Protein AF-A0A969LMH3-F1 (afdb_monomer_lite)

Structure (mmCIF, N/CA/C/O backbone):
data_AF-A0A969LMH3-F1
#
_entry.id   AF-A0A969LMH3-F1
#
loop_
_atom_site.group_PDB
_atom_site.id
_atom_site.type_symbol
_atom_site.label_atom_id
_atom_site.label_alt_id
_atom_site.label_comp_id
_atom_site.label_asym_id
_atom_site.label_entity_id
_atom_site.label_seq_id
_atom_site.pdbx_PDB_ins_code
_atom_site.Cartn_x
_atom_site.Cartn_y
_atom_site.Cartn_z
_atom_site.occupancy
_atom_site.B_iso_or_equiv
_atom_site.auth_seq_id
_atom_site.auth_comp_id
_atom_site.auth_asym_id
_atom_site.auth_atom_id
_atom_site.pdbx_PDB_model_num
ATOM 1 N N . MET A 1 1 ? 16.360 11.735 -16.315 1.00 50.91 1 MET A N 1
ATOM 2 C CA . MET A 1 1 ? 16.802 11.051 -15.078 1.00 50.91 1 MET A CA 1
ATOM 3 C C . MET A 1 1 ? 15.597 10.527 -14.306 1.00 50.91 1 MET A C 1
ATOM 5 O O . MET A 1 1 ? 14.513 11.080 -14.478 1.00 50.91 1 MET A O 1
ATOM 9 N N . ALA A 1 2 ? 15.794 9.490 -13.488 1.00 64.88 2 ALA A N 1
ATOM 10 C CA . ALA A 1 2 ? 14.805 8.630 -12.824 1.00 64.88 2 ALA A CA 1
ATOM 11 C C . ALA A 1 2 ? 13.882 9.287 -11.762 1.00 64.88 2 ALA A C 1
ATOM 13 O O . ALA A 1 2 ? 13.559 8.657 -10.762 1.00 64.88 2 ALA A O 1
ATOM 14 N N . ARG A 1 3 ? 13.367 10.504 -12.006 1.00 79.12 3 ARG A N 1
ATOM 15 C CA . ARG A 1 3 ? 12.445 11.224 -11.097 1.00 79.12 3 ARG A CA 1
ATOM 16 C C . ARG A 1 3 ? 11.235 10.395 -10.656 1.00 79.12 3 ARG A C 1
ATOM 18 O O . ARG A 1 3 ? 10.703 10.618 -9.578 1.00 79.12 3 ARG A O 1
ATOM 25 N N . ILE A 1 4 ? 10.779 9.462 -11.494 1.00 85.19 4 ILE A N 1
ATOM 26 C CA . ILE A 1 4 ? 9.660 8.580 -11.154 1.00 85.19 4 ILE A CA 1
ATOM 27 C C . ILE A 1 4 ? 10.031 7.552 -10.078 1.00 85.19 4 ILE A C 1
ATOM 29 O O . ILE A 1 4 ? 9.205 7.289 -9.218 1.00 85.19 4 ILE A O 1
ATOM 33 N N . ILE A 1 5 ? 11.257 7.016 -10.077 1.00 90.44 5 ILE A N 1
ATOM 34 C CA . ILE A 1 5 ? 11.711 6.087 -9.031 1.00 90.44 5 ILE A CA 1
ATOM 35 C C . ILE A 1 5 ? 11.857 6.836 -7.708 1.00 90.44 5 ILE A C 1
ATOM 37 O O . ILE A 1 5 ? 11.376 6.356 -6.687 1.00 90.44 5 ILE A O 1
ATOM 41 N N . ASP A 1 6 ? 12.429 8.044 -7.735 1.00 90.56 6 ASP A N 1
ATOM 42 C CA . ASP A 1 6 ? 12.539 8.887 -6.538 1.00 90.56 6 ASP A CA 1
ATOM 43 C C . ASP A 1 6 ? 11.157 9.194 -5.936 1.00 90.56 6 ASP A C 1
ATOM 45 O O . ASP A 1 6 ? 10.989 9.183 -4.714 1.00 90.56 6 ASP A O 1
ATOM 49 N N . GLN A 1 7 ? 10.159 9.437 -6.797 1.00 90.56 7 GLN A N 1
ATOM 50 C CA . GLN A 1 7 ? 8.773 9.638 -6.383 1.00 90.56 7 GLN A CA 1
ATOM 51 C C . GLN A 1 7 ? 8.168 8.364 -5.784 1.00 90.56 7 GLN A C 1
ATOM 53 O O . GLN A 1 7 ? 7.624 8.440 -4.691 1.00 90.56 7 GLN A O 1
ATOM 58 N N . LEU A 1 8 ? 8.302 7.203 -6.433 1.00 94.06 8 LEU A N 1
ATOM 59 C CA . LEU A 1 8 ? 7.800 5.928 -5.899 1.00 94.06 8 LEU A CA 1
ATOM 60 C C . LEU A 1 8 ? 8.422 5.605 -4.532 1.00 94.06 8 LEU A C 1
ATOM 62 O O . LEU A 1 8 ? 7.724 5.245 -3.591 1.00 94.06 8 LEU A O 1
ATOM 66 N N . GLN A 1 9 ? 9.724 5.841 -4.371 1.00 95.56 9 GLN A N 1
ATOM 67 C CA . GLN A 1 9 ? 10.395 5.691 -3.080 1.00 95.56 9 GLN A CA 1
ATOM 68 C C . GLN A 1 9 ? 9.906 6.703 -2.035 1.00 95.56 9 GLN A C 1
ATOM 70 O O . GLN A 1 9 ? 9.885 6.395 -0.843 1.00 95.56 9 GLN A O 1
ATOM 75 N N . MET A 1 10 ? 9.540 7.922 -2.443 1.00 95.31 10 MET A N 1
ATOM 76 C CA . MET A 1 10 ? 8.904 8.885 -1.542 1.00 95.31 10 MET A CA 1
ATOM 77 C C . MET A 1 10 ? 7.519 8.404 -1.112 1.00 95.31 10 MET A C 1
ATOM 79 O O . MET A 1 10 ? 7.213 8.448 0.078 1.00 95.31 10 MET A O 1
ATOM 83 N N . ASP A 1 11 ? 6.727 7.890 -2.050 1.00 95.88 11 ASP A N 1
ATOM 84 C CA . ASP A 1 11 ? 5.418 7.305 -1.774 1.00 95.88 11 ASP A CA 1
ATOM 85 C C . ASP A 1 11 ? 5.559 6.165 -0.747 1.00 95.88 11 ASP A C 1
ATOM 87 O O . ASP A 1 11 ? 4.847 6.152 0.256 1.00 95.88 11 ASP A O 1
ATOM 91 N N . HIS A 1 12 ? 6.555 5.282 -0.904 1.00 98.12 12 HIS A N 1
ATOM 92 C CA . HIS A 1 12 ? 6.850 4.209 0.056 1.00 98.12 12 HIS A CA 1
ATOM 93 C C . HIS A 1 12 ? 7.232 4.721 1.441 1.00 98.12 12 HIS A C 1
ATOM 95 O O . HIS A 1 12 ? 6.825 4.144 2.450 1.00 98.12 12 HIS A O 1
ATOM 101 N N . ARG A 1 13 ? 8.031 5.791 1.527 1.00 98.06 13 ARG A N 1
ATOM 102 C CA . ARG A 1 13 ? 8.375 6.401 2.820 1.00 98.06 13 ARG A CA 1
ATOM 103 C C . ARG A 1 13 ? 7.127 6.926 3.522 1.00 98.06 13 ARG A C 1
ATOM 105 O O . ARG A 1 13 ? 6.949 6.648 4.703 1.00 98.06 13 ARG A O 1
ATOM 112 N N . ASN A 1 14 ? 6.253 7.615 2.794 1.00 96.31 14 ASN A N 1
ATOM 113 C CA . ASN A 1 14 ? 5.001 8.133 3.341 1.00 96.31 14 ASN A CA 1
ATOM 114 C C . ASN A 1 14 ? 4.076 6.997 3.789 1.00 96.31 14 ASN A C 1
ATOM 116 O O . ASN A 1 14 ? 3.578 7.020 4.910 1.00 96.31 14 ASN A O 1
ATOM 120 N N . MET A 1 15 ? 3.910 5.961 2.961 1.00 97.50 15 MET A N 1
ATOM 121 C CA . MET A 1 15 ? 3.115 4.786 3.321 1.00 97.50 15 MET A CA 1
ATOM 122 C C . MET A 1 15 ? 3.672 4.091 4.566 1.00 97.50 15 MET A C 1
ATOM 124 O O . MET A 1 15 ? 2.910 3.772 5.470 1.00 97.50 15 MET A O 1
ATOM 128 N N . ARG A 1 16 ? 4.995 3.928 4.687 1.00 98.38 16 ARG A N 1
ATOM 129 C CA . ARG A 1 16 ? 5.617 3.356 5.894 1.00 98.38 16 ARG A CA 1
ATOM 130 C C . ARG A 1 16 ? 5.313 4.148 7.165 1.00 98.38 16 ARG A C 1
ATOM 132 O O . ARG A 1 16 ? 5.082 3.519 8.194 1.00 98.38 16 ARG A O 1
ATOM 139 N N . LEU A 1 17 ? 5.292 5.481 7.095 1.00 98.25 17 LEU A N 1
ATOM 140 C CA . LEU A 1 17 ? 4.916 6.330 8.231 1.00 98.25 17 LEU A CA 1
ATOM 141 C C . LEU A 1 17 ? 3.460 6.088 8.641 1.00 98.25 17 LEU A C 1
ATOM 143 O O . LEU A 1 17 ? 3.194 5.832 9.810 1.00 98.25 17 LEU A O 1
ATOM 147 N N . LEU A 1 18 ? 2.534 6.094 7.680 1.00 98.25 18 LEU A N 1
ATOM 148 C CA . LEU A 1 18 ? 1.112 5.864 7.952 1.00 98.25 18 LEU A CA 1
ATOM 149 C C . LEU A 1 18 ? 0.844 4.461 8.508 1.00 98.25 18 LEU A C 1
ATOM 151 O O . LEU A 1 18 ? 0.055 4.312 9.435 1.00 98.25 18 LEU A O 1
ATOM 155 N N . LEU A 1 19 ? 1.529 3.437 7.988 1.00 98.44 19 LEU A N 1
ATOM 156 C CA . LEU A 1 19 ? 1.435 2.076 8.520 1.00 98.44 19 LEU A CA 1
ATOM 157 C C . LEU A 1 19 ? 1.976 1.979 9.953 1.00 98.44 19 LEU A C 1
ATOM 159 O O . LEU A 1 19 ? 1.423 1.224 10.741 1.00 98.44 19 LEU A O 1
ATOM 163 N N . GLY A 1 20 ? 3.026 2.735 10.294 1.00 98.44 20 GLY A N 1
ATOM 164 C CA . GLY A 1 20 ? 3.532 2.813 11.668 1.00 98.44 20 GLY A CA 1
ATOM 165 C C . GLY A 1 20 ? 2.510 3.433 12.621 1.00 98.44 20 GLY A C 1
ATOM 166 O O . GLY A 1 20 ? 2.215 2.853 13.658 1.00 98.44 20 GLY A O 1
ATOM 167 N N . ILE A 1 21 ? 1.889 4.546 12.222 1.00 98.31 21 ILE A N 1
ATOM 168 C CA . ILE A 1 21 ? 0.823 5.184 13.009 1.00 98.31 21 ILE A CA 1
ATOM 169 C C . ILE A 1 21 ? -0.370 4.229 13.174 1.00 98.31 21 ILE A C 1
ATOM 171 O O . ILE A 1 21 ? -0.924 4.114 14.263 1.00 98.31 21 ILE A O 1
ATOM 175 N N . LEU A 1 22 ? -0.754 3.506 12.118 1.00 97.88 22 LEU A N 1
ATOM 176 C CA . LEU A 1 22 ? -1.836 2.523 12.180 1.00 97.88 22 LEU A CA 1
ATOM 177 C C . LEU A 1 22 ? -1.537 1.385 13.171 1.00 97.88 22 LEU A C 1
ATOM 179 O O . LEU A 1 22 ? -2.435 0.968 13.899 1.00 97.88 22 LEU A O 1
ATOM 183 N N . GLU A 1 23 ? -0.297 0.892 13.218 1.00 97.94 23 GLU A N 1
ATOM 184 C CA . GLU A 1 23 ? 0.129 -0.101 14.214 1.00 97.94 23 GLU A CA 1
ATOM 185 C C . GLU A 1 23 ? 0.096 0.459 15.638 1.00 97.94 23 GLU A C 1
ATOM 187 O O . GLU A 1 23 ? -0.412 -0.212 16.529 1.00 97.94 23 GLU A O 1
ATOM 192 N N . GLU A 1 24 ? 0.557 1.694 15.854 1.00 98.12 24 GLU A N 1
ATOM 193 C CA . GLU A 1 24 ? 0.489 2.349 17.168 1.00 98.12 24 GLU A CA 1
ATOM 194 C C . GLU A 1 24 ? -0.961 2.465 17.663 1.00 98.12 24 GLU A C 1
ATOM 196 O O . GLU A 1 24 ? -1.257 2.151 18.818 1.00 98.12 24 GLU A O 1
ATOM 201 N N . GLN A 1 25 ? -1.890 2.855 16.781 1.00 97.31 25 GLN A N 1
ATOM 202 C CA . GLN A 1 25 ? -3.315 2.889 17.116 1.00 97.31 25 GLN A CA 1
ATOM 203 C C . GLN A 1 25 ? -3.875 1.489 17.388 1.00 97.31 25 GLN A C 1
ATOM 205 O O . GLN A 1 25 ? -4.700 1.312 18.287 1.00 97.31 25 GLN A O 1
ATOM 210 N N . LEU A 1 26 ? -3.417 0.479 16.648 1.00 96.00 26 LEU A N 1
ATOM 211 C CA . LEU A 1 26 ? -3.824 -0.897 16.890 1.00 96.00 26 LEU A CA 1
ATOM 212 C C . LEU A 1 26 ? -3.348 -1.404 18.254 1.00 96.00 26 LEU A C 1
ATOM 214 O O . LEU A 1 26 ? -4.104 -2.072 18.952 1.00 96.00 26 LEU A O 1
ATOM 218 N N . ASP A 1 27 ? -2.124 -1.075 18.653 1.00 96.44 27 ASP A N 1
ATOM 219 C CA . ASP A 1 27 ? -1.574 -1.502 19.937 1.00 96.44 27 ASP A CA 1
ATOM 220 C C . ASP A 1 27 ? -2.305 -0.831 21.114 1.00 96.44 27 ASP A C 1
ATOM 222 O O . ASP A 1 27 ? -2.580 -1.493 22.119 1.00 96.44 27 ASP A O 1
ATOM 226 N N . LEU A 1 28 ? -2.718 0.439 20.972 1.00 96.06 28 LEU A N 1
ATOM 227 C CA . LEU A 1 28 ? -3.631 1.089 21.923 1.00 96.06 28 LEU A CA 1
ATOM 228 C C . LEU A 1 28 ? -4.949 0.321 22.029 1.00 96.06 28 LEU A C 1
ATOM 230 O O . LEU A 1 28 ? -5.367 -0.033 23.136 1.00 96.06 28 LEU A O 1
ATOM 234 N N . TYR A 1 29 ? -5.562 0.021 20.881 1.00 91.88 29 TYR A N 1
ATOM 235 C CA . TYR A 1 29 ? -6.808 -0.731 20.818 1.00 91.88 29 TYR A CA 1
ATOM 236 C C . TYR A 1 29 ? -6.671 -2.084 21.524 1.00 91.88 29 TYR A C 1
ATOM 238 O O . TYR A 1 29 ? -7.487 -2.389 22.397 1.00 91.88 29 TYR A O 1
ATOM 246 N N . SER A 1 30 ? -5.628 -2.864 21.221 1.00 91.62 30 SER A N 1
ATOM 247 C CA . SER A 1 30 ? -5.354 -4.173 21.831 1.00 91.62 30 SER A CA 1
ATOM 248 C C . SER A 1 30 ? -5.111 -4.101 23.340 1.00 91.62 30 SER A C 1
ATOM 250 O O . SER A 1 30 ? -5.517 -5.006 24.067 1.00 91.62 30 SER A O 1
ATOM 252 N N . ALA A 1 31 ? -4.511 -3.016 23.835 1.00 94.19 31 ALA A N 1
ATOM 253 C CA . ALA A 1 31 ? -4.312 -2.783 25.266 1.00 94.19 31 ALA A CA 1
ATOM 254 C C . ALA A 1 31 ? -5.598 -2.369 26.016 1.00 94.19 31 ALA A C 1
ATOM 256 O O . ALA A 1 31 ? -5.563 -2.173 27.231 1.00 94.19 31 ALA A O 1
ATOM 257 N N . GLY A 1 32 ? -6.729 -2.219 25.317 1.00 90.94 32 GLY A N 1
ATOM 258 C CA . GLY A 1 32 ? -7.985 -1.729 25.889 1.00 90.94 32 GLY A CA 1
ATOM 259 C C . GLY A 1 32 ? -8.037 -0.207 26.052 1.00 90.94 32 GLY A C 1
ATOM 260 O O . GLY A 1 32 ? -9.001 0.309 26.616 1.00 90.94 32 GLY A O 1
ATOM 261 N N . SER A 1 33 ? -7.031 0.508 25.546 1.00 93.56 33 SER A N 1
ATOM 262 C CA . SER A 1 33 ? -7.037 1.967 25.458 1.00 93.56 33 SER A CA 1
ATOM 263 C C . SER A 1 33 ? -7.843 2.414 24.232 1.00 93.56 33 SER A C 1
ATOM 265 O O . SER A 1 33 ? -7.846 1.716 23.215 1.00 93.56 33 SER A O 1
ATOM 267 N N . PRO A 1 34 ? -8.533 3.565 24.287 1.00 89.62 34 PRO A N 1
ATOM 268 C CA . PRO A 1 34 ? -9.270 4.071 23.135 1.00 89.62 34 PRO A CA 1
ATOM 269 C C . PRO A 1 34 ? -8.289 4.511 22.031 1.00 89.62 34 PRO A C 1
ATOM 271 O O . PRO A 1 34 ? -7.472 5.398 22.290 1.00 89.62 34 PRO A O 1
ATOM 274 N N . PRO A 1 35 ? -8.334 3.919 20.822 1.00 93.69 35 PRO A N 1
ATOM 275 C CA . PRO A 1 35 ? -7.578 4.429 19.685 1.00 93.69 35 PRO A CA 1
ATOM 276 C C . PRO A 1 35 ? -8.272 5.660 19.083 1.00 93.69 35 PRO A C 1
ATOM 278 O O . PRO A 1 35 ? -9.472 5.876 19.276 1.00 93.69 35 PRO A O 1
ATOM 281 N N . ASP A 1 36 ? -7.531 6.433 18.297 1.00 95.00 36 ASP A N 1
ATOM 282 C CA . ASP A 1 36 ? -8.081 7.502 17.468 1.00 95.00 36 ASP A CA 1
ATOM 283 C C . ASP A 1 36 ? -8.655 6.909 16.169 1.00 95.00 36 ASP A C 1
ATOM 285 O O . ASP A 1 36 ? -7.942 6.670 15.188 1.00 95.00 36 ASP A O 1
ATOM 289 N N . PHE A 1 37 ? -9.959 6.614 16.176 1.00 91.06 37 PHE A N 1
ATOM 290 C CA . PHE A 1 37 ? -10.647 6.044 15.015 1.00 91.06 37 PHE A CA 1
ATOM 291 C C . PHE A 1 37 ? -10.764 7.016 13.837 1.00 91.06 37 PHE A C 1
ATOM 293 O O . PHE A 1 37 ? -10.735 6.554 12.696 1.00 91.06 37 PHE A O 1
ATOM 300 N N . ASP A 1 38 ? -10.815 8.328 14.081 1.00 92.25 38 ASP A N 1
ATOM 301 C CA . ASP A 1 38 ? -10.845 9.332 13.012 1.00 92.25 38 ASP A CA 1
ATOM 302 C C . ASP A 1 38 ? -9.504 9.349 12.261 1.00 92.25 38 ASP A C 1
ATOM 304 O O . ASP A 1 38 ? -9.458 9.473 11.032 1.00 92.25 38 ASP A O 1
ATOM 308 N N . LEU A 1 39 ? -8.392 9.190 12.985 1.00 95.12 39 LEU A N 1
ATOM 309 C CA . LEU A 1 39 ? -7.063 9.036 12.399 1.00 95.12 39 LEU A CA 1
ATOM 310 C C . LEU A 1 39 ? -6.921 7.707 11.646 1.00 95.12 39 LEU A C 1
ATOM 312 O O . LEU A 1 39 ? -6.393 7.694 10.531 1.00 95.12 39 LEU A O 1
ATOM 316 N N . ILE A 1 40 ? -7.409 6.599 12.219 1.00 95.31 40 ILE A N 1
ATOM 317 C CA . ILE A 1 40 ? -7.433 5.296 11.534 1.00 95.31 40 ILE A CA 1
ATOM 318 C C . ILE A 1 40 ? -8.204 5.416 10.215 1.00 95.31 40 ILE A C 1
ATOM 320 O O . ILE A 1 40 ? -7.689 5.000 9.178 1.00 95.31 40 ILE A O 1
ATOM 324 N N . GLU A 1 41 ? -9.404 6.001 10.220 1.00 93.31 41 GLU A N 1
ATOM 325 C CA . GLU A 1 41 ? -10.219 6.164 9.013 1.00 93.31 41 GLU A CA 1
ATOM 326 C C . GLU A 1 41 ? -9.484 6.975 7.938 1.00 93.31 41 GLU A C 1
ATOM 328 O O . GLU A 1 41 ? -9.427 6.544 6.787 1.00 93.31 41 GLU A O 1
ATOM 333 N N . GLN A 1 42 ? -8.839 8.086 8.306 1.00 94.31 42 GLN A N 1
ATOM 334 C CA . GLN A 1 42 ? -8.055 8.902 7.371 1.00 94.31 42 GLN A CA 1
ATOM 335 C C . GLN A 1 42 ? -6.867 8.144 6.767 1.00 94.31 42 GLN A C 1
ATOM 337 O O . GLN A 1 42 ? -6.598 8.260 5.567 1.00 94.31 42 GLN A O 1
ATOM 342 N N . ILE A 1 43 ? -6.157 7.352 7.576 1.00 95.62 43 ILE A N 1
ATOM 343 C CA . ILE A 1 43 ? -5.056 6.513 7.093 1.00 95.62 43 ILE A CA 1
ATOM 344 C C . ILE A 1 43 ? -5.584 5.478 6.100 1.00 95.62 43 ILE A C 1
ATOM 346 O O . ILE A 1 43 ? -5.024 5.338 5.012 1.00 95.62 43 ILE A O 1
ATOM 350 N N . ILE A 1 44 ? -6.667 4.779 6.447 1.00 94.19 44 ILE A N 1
ATOM 351 C CA . ILE A 1 44 ? -7.254 3.751 5.586 1.00 94.19 44 ILE A CA 1
ATOM 352 C C . ILE A 1 44 ? -7.824 4.352 4.301 1.00 94.19 44 ILE A C 1
ATOM 354 O O . ILE A 1 44 ? -7.637 3.765 3.237 1.00 94.19 44 ILE A O 1
ATOM 358 N N . ASP A 1 45 ? -8.454 5.526 4.346 1.00 89.44 45 ASP A N 1
ATOM 359 C CA . ASP A 1 45 ? -8.928 6.208 3.140 1.00 89.44 45 ASP A CA 1
ATOM 360 C C . ASP A 1 45 ? -7.766 6.571 2.205 1.00 89.44 45 ASP A C 1
ATOM 362 O O . ASP A 1 45 ? -7.821 6.305 0.997 1.00 89.44 45 ASP A O 1
ATOM 366 N N . TYR A 1 46 ? -6.667 7.095 2.759 1.00 92.00 46 TYR A N 1
ATOM 367 C CA . TYR A 1 46 ? -5.466 7.376 1.981 1.00 92.00 46 TYR A CA 1
ATOM 368 C C . TYR A 1 46 ? -4.902 6.103 1.340 1.00 92.00 46 TYR A C 1
ATOM 370 O O . TYR A 1 46 ? -4.656 6.078 0.130 1.00 92.00 46 TYR A O 1
ATOM 378 N N . THR A 1 47 ? -4.710 5.034 2.117 1.00 91.00 47 THR A N 1
ATOM 379 C CA . THR A 1 47 ? -4.067 3.811 1.621 1.00 91.00 47 THR A CA 1
ATOM 380 C C . THR A 1 47 ? -4.988 2.928 0.770 1.00 91.00 47 THR A C 1
ATOM 382 O O . THR A 1 47 ? -4.507 2.101 -0.005 1.00 91.00 47 THR A O 1
ATOM 385 N N . LEU A 1 48 ? -6.304 3.135 0.826 1.00 91.00 48 LEU A N 1
ATOM 386 C CA . LEU A 1 48 ? -7.276 2.555 -0.102 1.00 91.00 48 LEU A CA 1
ATOM 387 C C . LEU A 1 48 ? -7.148 3.175 -1.502 1.00 91.00 48 LEU A C 1
ATOM 389 O O . LEU A 1 48 ? -7.239 2.484 -2.524 1.00 91.00 48 LEU A O 1
ATOM 393 N N . HIS A 1 49 ? -6.940 4.490 -1.558 1.00 86.50 49 HIS A N 1
ATOM 394 C CA . HIS A 1 49 ? -7.052 5.261 -2.789 1.00 86.50 49 HIS A CA 1
ATOM 395 C C . HIS A 1 49 ? -5.717 5.575 -3.450 1.00 86.50 49 HIS A C 1
ATOM 397 O O . HIS A 1 49 ? -5.564 5.363 -4.653 1.00 86.50 49 HIS A O 1
ATOM 403 N N . TYR A 1 50 ? -4.754 6.101 -2.701 1.00 88.88 50 TYR A N 1
ATOM 404 C CA . TYR A 1 50 ? -3.509 6.587 -3.279 1.00 88.88 50 TYR A CA 1
ATOM 405 C C . TYR A 1 50 ? -2.688 5.464 -3.940 1.00 88.88 50 TYR A C 1
ATOM 407 O O . TYR A 1 50 ? -2.316 5.632 -5.111 1.00 88.88 50 TYR A O 1
ATOM 415 N N . PRO A 1 51 ? -2.486 4.294 -3.292 1.00 91.06 51 PRO A N 1
ATOM 416 C CA . PRO A 1 51 ? -1.768 3.188 -3.909 1.00 91.06 51 PRO A CA 1
ATOM 417 C C . PRO A 1 51 ? -2.428 2.716 -5.209 1.00 91.06 51 PRO A C 1
ATOM 419 O O . PRO A 1 51 ? -1.802 2.666 -6.262 1.00 91.06 51 PRO A O 1
ATOM 422 N N . SER A 1 52 ? -3.737 2.461 -5.167 1.00 85.25 52 SER A N 1
ATOM 423 C CA . SER A 1 52 ? -4.478 1.872 -6.287 1.00 85.25 52 SER A CA 1
ATOM 424 C C . SER A 1 52 ? -4.681 2.817 -7.477 1.00 85.25 52 SER A C 1
ATOM 426 O O . SER A 1 52 ? -4.729 2.365 -8.622 1.00 85.25 52 SER A O 1
ATOM 428 N N . LEU A 1 53 ? -4.812 4.125 -7.236 1.00 81.69 53 LEU A N 1
ATOM 429 C CA . LEU A 1 53 ? -5.152 5.097 -8.280 1.00 81.69 53 LEU A CA 1
ATOM 430 C C . LEU A 1 53 ? -3.943 5.825 -8.860 1.00 81.69 53 LEU A C 1
ATOM 432 O O . LEU A 1 53 ? -4.014 6.288 -10.001 1.00 81.69 53 LEU A O 1
ATOM 436 N N . ILE A 1 54 ? -2.870 5.967 -8.083 1.00 84.69 54 ILE A N 1
ATOM 437 C CA . ILE A 1 54 ? -1.724 6.801 -8.451 1.00 84.69 54 ILE A CA 1
ATOM 438 C C . ILE A 1 54 ? -0.441 5.978 -8.478 1.00 84.69 54 ILE A C 1
ATOM 440 O O . ILE A 1 54 ? 0.234 5.950 -9.506 1.00 84.69 54 ILE A O 1
ATOM 444 N N . HIS A 1 55 ? -0.122 5.303 -7.378 1.00 90.75 55 HIS A N 1
ATOM 445 C CA . HIS A 1 55 ? 1.157 4.625 -7.197 1.00 90.75 55 HIS A CA 1
ATOM 446 C C . HIS A 1 55 ? 1.296 3.358 -8.062 1.00 90.75 55 HIS A C 1
ATOM 448 O O . HIS A 1 55 ? 2.109 3.341 -8.981 1.00 90.75 55 HIS A O 1
ATOM 454 N N . HIS A 1 56 ? 0.436 2.352 -7.893 1.00 92.12 56 HIS A N 1
ATOM 455 C CA . HIS A 1 56 ? 0.502 1.110 -8.671 1.00 92.12 56 HIS A CA 1
ATOM 456 C C . HIS A 1 56 ? 0.338 1.333 -10.178 1.00 92.12 56 HIS A C 1
ATOM 458 O O . HIS A 1 56 ? 1.050 0.710 -10.964 1.00 92.12 56 HIS A O 1
ATOM 464 N N . PRO A 1 57 ? -0.502 2.274 -10.654 1.00 87.38 57 PRO A N 1
ATOM 465 C CA . PRO A 1 57 ? -0.495 2.625 -12.068 1.00 87.38 57 PRO A CA 1
ATOM 466 C C . PRO A 1 57 ? 0.877 3.123 -12.577 1.00 87.38 57 PRO A C 1
ATOM 468 O O . PRO A 1 57 ? 1.212 2.869 -13.744 1.00 87.38 57 PRO A O 1
ATOM 471 N N . ARG A 1 58 ? 1.666 3.836 -11.747 1.00 88.00 58 ARG A N 1
ATOM 472 C CA . ARG A 1 58 ? 3.051 4.263 -12.064 1.00 88.00 58 ARG A CA 1
ATOM 473 C C . ARG A 1 58 ? 3.956 3.064 -12.232 1.00 88.00 58 ARG A C 1
ATOM 475 O O . ARG A 1 58 ? 4.688 2.994 -13.221 1.00 88.00 58 ARG A O 1
ATOM 482 N N . GLU A 1 59 ? 3.834 2.110 -11.334 1.00 92.81 59 GLU A N 1
ATOM 483 C CA . GLU A 1 59 ? 4.591 0.867 -11.334 1.00 92.81 59 GLU A CA 1
ATOM 484 C C . GLU A 1 59 ? 4.242 -0.002 -12.541 1.00 92.81 59 GLU A C 1
ATOM 486 O O . GLU A 1 59 ? 5.120 -0.307 -13.344 1.00 92.81 59 GLU A O 1
ATOM 491 N N . ASP A 1 60 ? 2.957 -0.259 -12.790 1.00 88.81 60 ASP A N 1
ATOM 492 C CA . ASP A 1 60 ? 2.454 -1.043 -13.926 1.00 88.81 60 ASP A CA 1
ATOM 493 C C . ASP A 1 60 ? 2.928 -0.508 -15.288 1.00 88.81 60 ASP A C 1
ATOM 495 O O . ASP A 1 60 ? 3.072 -1.245 -16.275 1.00 88.81 60 ASP A O 1
ATOM 499 N N . LEU A 1 61 ? 3.130 0.807 -15.397 1.00 87.69 61 LEU A N 1
ATOM 500 C CA . LEU A 1 61 ? 3.703 1.414 -16.592 1.00 87.69 61 LEU A CA 1
ATOM 501 C C . LEU A 1 61 ? 5.194 1.067 -16.736 1.00 87.69 61 LEU A C 1
ATOM 503 O O . LEU A 1 61 ? 5.641 0.743 -17.840 1.00 87.69 61 LEU A O 1
ATOM 507 N N . LEU A 1 62 ? 5.956 1.125 -15.645 1.00 90.56 62 LEU A N 1
ATOM 508 C CA . LEU A 1 62 ? 7.366 0.737 -15.622 1.00 90.56 62 LEU A CA 1
ATOM 509 C C . LEU A 1 62 ? 7.537 -0.771 -15.843 1.00 90.56 62 LEU A C 1
ATOM 511 O O . LEU A 1 62 ? 8.418 -1.163 -16.606 1.00 90.56 62 LEU A O 1
ATOM 515 N N . PHE A 1 63 ? 6.648 -1.604 -15.296 1.00 91.38 63 PHE A N 1
ATOM 516 C CA . PHE A 1 63 ? 6.652 -3.058 -15.480 1.00 91.38 63 PHE A CA 1
ATOM 517 C C . PHE A 1 63 ? 6.543 -3.417 -16.964 1.00 91.38 63 PHE A C 1
ATOM 519 O O . PHE A 1 63 ? 7.319 -4.219 -17.479 1.00 91.38 63 PHE A O 1
ATOM 526 N N . ARG A 1 64 ? 5.623 -2.769 -17.692 1.00 89.88 64 ARG A N 1
ATOM 527 C CA . ARG A 1 64 ? 5.457 -2.979 -19.139 1.00 89.88 64 ARG A CA 1
ATOM 528 C C . ARG A 1 64 ? 6.707 -2.629 -19.937 1.00 89.88 64 ARG A C 1
ATOM 530 O O . ARG A 1 64 ? 7.055 -3.361 -20.860 1.00 89.88 64 ARG A O 1
ATOM 537 N N . ARG A 1 65 ? 7.382 -1.529 -19.594 1.00 90.31 65 ARG A N 1
ATOM 538 C CA . ARG A 1 65 ? 8.635 -1.149 -20.263 1.00 90.31 65 ARG A CA 1
ATOM 539 C C . ARG A 1 65 ? 9.760 -2.114 -19.934 1.00 90.31 65 ARG A C 1
ATOM 541 O O . ARG A 1 65 ? 10.491 -2.506 -20.838 1.00 90.31 65 ARG A O 1
ATOM 548 N N . LEU A 1 66 ? 9.852 -2.543 -18.676 1.00 93.44 66 LEU A N 1
ATOM 549 C CA . LEU A 1 66 ? 10.829 -3.543 -18.271 1.00 93.44 66 LEU A CA 1
ATOM 550 C C . LEU A 1 66 ? 10.629 -4.839 -19.052 1.00 93.44 66 LEU A C 1
ATOM 552 O O . LEU A 1 66 ? 11.582 -5.316 -19.644 1.00 93.44 66 LEU A O 1
ATOM 556 N N . LEU A 1 67 ? 9.401 -5.350 -19.166 1.00 92.94 67 LEU A N 1
ATOM 557 C CA . LEU A 1 67 ? 9.116 -6.573 -19.931 1.00 92.94 67 LEU A CA 1
ATOM 558 C C . LEU A 1 67 ? 9.479 -6.481 -21.414 1.00 92.94 67 LEU A C 1
ATOM 560 O O . LEU A 1 67 ? 9.813 -7.499 -22.017 1.00 92.94 67 LEU A O 1
ATOM 564 N N . ALA A 1 68 ? 9.395 -5.288 -22.006 1.00 92.50 68 ALA A N 1
ATOM 565 C CA . ALA A 1 68 ? 9.769 -5.083 -23.400 1.00 92.50 68 ALA A CA 1
ATOM 566 C C . ALA A 1 68 ? 11.286 -5.204 -23.627 1.00 92.50 68 ALA A C 1
ATOM 568 O O . ALA A 1 68 ? 11.702 -5.563 -24.727 1.00 92.50 68 ALA A O 1
ATOM 569 N N . ARG A 1 69 ? 12.106 -4.921 -22.605 1.00 93.62 69 ARG A N 1
ATOM 570 C CA . ARG A 1 69 ? 13.579 -4.937 -22.689 1.00 93.62 69 ARG A CA 1
ATOM 571 C C . ARG A 1 69 ? 14.215 -6.143 -21.994 1.00 93.62 69 ARG A C 1
ATOM 573 O O . ARG A 1 69 ? 15.238 -6.637 -22.451 1.00 93.62 69 ARG A O 1
ATOM 580 N N . ASP A 1 70 ? 13.585 -6.634 -20.934 1.00 94.56 70 ASP A N 1
ATOM 581 C CA . ASP A 1 70 ? 13.959 -7.809 -20.153 1.00 94.56 70 ASP A CA 1
ATOM 582 C C . ASP A 1 70 ? 12.733 -8.721 -19.923 1.00 94.56 70 ASP A C 1
ATOM 584 O O . ASP A 1 70 ? 12.073 -8.671 -18.876 1.00 94.56 70 ASP A O 1
ATOM 588 N N . PRO A 1 71 ? 12.420 -9.610 -20.886 1.00 94.12 71 PRO A N 1
ATOM 589 C CA . PRO A 1 71 ? 11.373 -10.617 -20.719 1.00 94.12 71 PRO A CA 1
ATOM 590 C C . PRO A 1 71 ? 11.623 -11.591 -19.555 1.00 94.12 71 PRO A C 1
ATOM 592 O O . PRO A 1 71 ? 10.678 -12.244 -19.102 1.00 94.12 71 PRO A O 1
ATOM 595 N N . GLY A 1 72 ? 12.866 -11.697 -19.066 1.00 93.50 72 GLY A N 1
ATOM 596 C CA . GLY A 1 72 ? 13.241 -12.519 -17.914 1.00 93.50 72 GLY A CA 1
ATOM 597 C C . GLY A 1 72 ? 12.668 -12.001 -16.593 1.00 93.50 72 GLY A C 1
ATOM 598 O O . GLY A 1 72 ? 12.487 -12.782 -15.662 1.00 93.50 72 GLY A O 1
ATOM 599 N N . SER A 1 73 ? 12.277 -10.724 -16.527 1.00 94.12 73 SER A N 1
ATOM 600 C CA . SER A 1 73 ? 11.591 -10.127 -15.372 1.00 94.12 73 SER A CA 1
ATOM 601 C C . SER A 1 73 ? 10.104 -10.514 -15.256 1.00 94.12 73 SER A C 1
ATOM 603 O O . SER A 1 73 ? 9.425 -10.100 -14.316 1.00 94.12 73 SER A O 1
ATOM 605 N N . ARG A 1 74 ? 9.572 -11.341 -16.169 1.00 93.94 74 ARG A N 1
ATOM 606 C CA . ARG A 1 74 ? 8.165 -11.787 -16.147 1.00 93.94 74 ARG A CA 1
ATOM 607 C C . ARG A 1 74 ? 7.720 -12.426 -14.821 1.00 93.94 74 ARG A C 1
ATOM 609 O O . ARG A 1 74 ? 6.651 -12.041 -14.356 1.00 93.94 74 ARG A O 1
ATOM 616 N N . PRO A 1 75 ? 8.475 -13.341 -14.183 1.00 93.31 75 PRO A N 1
ATOM 617 C CA . PRO A 1 75 ? 8.030 -13.959 -12.934 1.00 93.31 75 PRO A CA 1
ATOM 618 C C . PRO A 1 75 ? 7.877 -12.947 -11.791 1.00 93.31 75 PRO A C 1
ATOM 620 O O . PRO A 1 75 ? 6.831 -12.909 -11.154 1.00 93.31 75 PRO A O 1
ATOM 623 N N . VAL A 1 76 ? 8.874 -12.076 -11.584 1.00 92.62 76 VAL A N 1
ATOM 624 C CA . VAL A 1 76 ? 8.837 -11.077 -10.500 1.00 92.62 76 VAL A CA 1
ATOM 625 C C . VAL A 1 76 ? 7.727 -10.047 -10.707 1.00 92.62 76 VAL A C 1
ATOM 627 O O . VAL A 1 76 ? 7.047 -9.687 -9.755 1.00 92.62 76 VAL A O 1
ATOM 630 N N . ILE A 1 77 ? 7.485 -9.620 -11.949 1.00 94.69 77 ILE A N 1
ATOM 631 C CA . ILE A 1 77 ? 6.369 -8.719 -12.266 1.00 94.69 77 ILE A CA 1
ATOM 632 C C . ILE A 1 77 ? 5.020 -9.407 -12.032 1.00 94.69 77 ILE A C 1
ATOM 634 O O . ILE A 1 77 ? 4.096 -8.777 -11.531 1.00 94.69 77 ILE A O 1
ATOM 638 N N . GLY A 1 78 ? 4.904 -10.695 -12.366 1.00 93.94 78 GLY A N 1
ATOM 639 C CA . GLY A 1 78 ? 3.691 -11.468 -12.104 1.00 93.94 78 GLY A CA 1
ATOM 640 C C . GLY A 1 78 ? 3.347 -11.545 -10.618 1.00 93.94 78 GLY A C 1
ATOM 641 O O . GLY A 1 78 ? 2.182 -11.378 -10.262 1.00 93.94 78 GLY A O 1
ATOM 642 N N . ASP A 1 79 ? 4.354 -11.745 -9.765 1.00 94.62 79 ASP A N 1
ATOM 643 C CA . ASP A 1 79 ? 4.177 -11.741 -8.310 1.00 94.62 79 ASP A CA 1
ATOM 644 C C . ASP A 1 79 ? 3.711 -10.362 -7.808 1.00 94.62 79 ASP A C 1
ATOM 646 O O . ASP A 1 79 ? 2.712 -10.283 -7.101 1.00 94.62 79 ASP A O 1
ATOM 650 N N . LEU A 1 80 ? 4.349 -9.268 -8.245 1.00 95.81 80 LEU A N 1
ATOM 651 C CA . LEU A 1 80 ? 3.982 -7.905 -7.824 1.00 95.81 80 LEU A CA 1
ATOM 652 C C . LEU A 1 80 ? 2.566 -7.502 -8.263 1.00 95.81 80 LEU A C 1
ATOM 654 O O . LEU A 1 80 ? 1.813 -6.908 -7.498 1.00 95.81 80 LEU A O 1
ATOM 658 N N . ILE A 1 81 ? 2.159 -7.886 -9.474 1.00 92.88 81 ILE A N 1
ATOM 659 C CA . ILE A 1 81 ? 0.786 -7.672 -9.950 1.00 92.88 81 ILE A CA 1
ATOM 660 C C . ILE A 1 81 ? -0.217 -8.446 -9.082 1.00 92.88 81 ILE A C 1
ATOM 662 O O . ILE A 1 81 ? -1.300 -7.941 -8.780 1.00 92.88 81 ILE A O 1
ATOM 666 N N . ALA A 1 82 ? 0.114 -9.677 -8.682 1.00 93.81 82 ALA A N 1
ATOM 667 C CA . ALA A 1 82 ? -0.740 -10.449 -7.787 1.00 93.81 82 ALA A CA 1
ATOM 668 C C . ALA A 1 82 ? -0.846 -9.785 -6.403 1.00 93.81 82 ALA A C 1
ATOM 670 O O . ALA A 1 82 ? -1.954 -9.703 -5.862 1.00 93.81 82 ALA A O 1
ATOM 671 N N . ASP A 1 83 ? 0.263 -9.248 -5.888 1.00 95.69 83 ASP A N 1
ATOM 672 C CA . ASP A 1 83 ? 0.292 -8.481 -4.642 1.00 95.69 83 ASP A CA 1
ATOM 673 C C . ASP A 1 83 ? -0.609 -7.235 -4.734 1.00 95.69 83 ASP A C 1
ATOM 675 O O . ASP A 1 83 ? -1.432 -7.035 -3.841 1.00 95.69 83 ASP A O 1
ATOM 679 N N . HIS A 1 84 ? -0.575 -6.463 -5.836 1.00 93.94 84 HIS A N 1
ATOM 680 C CA . HIS A 1 84 ? -1.480 -5.313 -6.042 1.00 93.94 84 HIS A CA 1
ATOM 681 C C . HIS A 1 84 ? -2.957 -5.706 -5.863 1.00 93.94 84 HIS A C 1
ATOM 683 O O . HIS A 1 84 ? -3.732 -5.014 -5.198 1.00 93.94 84 HIS A O 1
ATOM 689 N N . ALA A 1 85 ? -3.366 -6.834 -6.453 1.00 91.44 85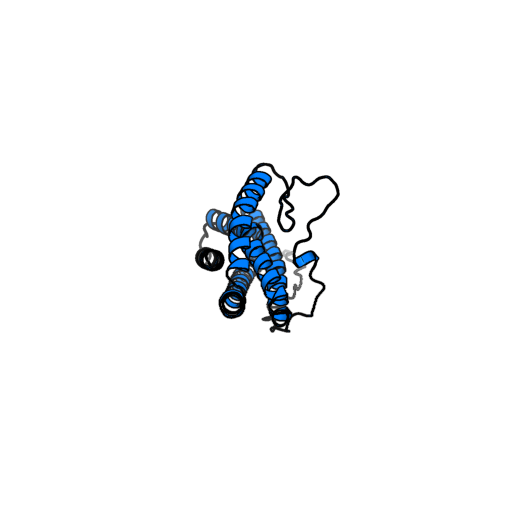 ALA A N 1
ATOM 690 C CA . ALA A 1 85 ? -4.744 -7.313 -6.362 1.00 91.44 85 ALA A CA 1
ATOM 691 C C . ALA A 1 85 ? -5.111 -7.805 -4.958 1.00 91.44 85 ALA A C 1
ATOM 693 O O . ALA A 1 85 ? -6.258 -7.648 -4.528 1.00 91.44 85 ALA A O 1
ATOM 694 N N . GLU A 1 86 ? -4.173 -8.440 -4.255 1.00 94.69 86 GLU A N 1
ATOM 695 C CA . GLU A 1 86 ? -4.384 -8.895 -2.884 1.00 94.69 86 GLU A CA 1
ATOM 696 C C . GLU A 1 86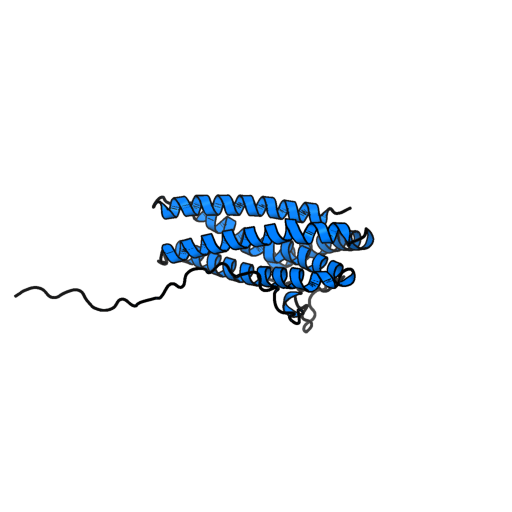 ? -4.495 -7.709 -1.919 1.00 94.69 86 GLU A C 1
ATOM 698 O O . GLU A 1 86 ? -5.456 -7.637 -1.148 1.00 94.69 86 GLU A O 1
ATOM 703 N N . LEU A 1 87 ? -3.579 -6.744 -2.016 1.00 96.25 87 LEU A N 1
ATOM 704 C CA . LEU A 1 87 ? -3.576 -5.528 -1.205 1.00 96.25 87 LEU A CA 1
ATOM 705 C C . LEU A 1 87 ? -4.856 -4.718 -1.398 1.00 96.25 87 LEU A C 1
ATOM 707 O O . LEU A 1 87 ? -5.474 -4.325 -0.409 1.00 96.25 87 LEU A O 1
ATOM 711 N N . ALA A 1 88 ? -5.319 -4.553 -2.643 1.00 92.25 88 ALA A N 1
ATOM 712 C CA . ALA A 1 88 ? -6.577 -3.868 -2.939 1.00 92.25 88 ALA A CA 1
ATOM 713 C C . ALA A 1 88 ? -7.781 -4.521 -2.234 1.00 92.25 88 ALA A C 1
ATOM 715 O O . ALA A 1 88 ? -8.643 -3.825 -1.697 1.00 92.25 88 ALA A O 1
ATOM 716 N N . LYS A 1 89 ? -7.840 -5.858 -2.186 1.00 94.94 89 LYS A N 1
ATOM 717 C CA . LYS A 1 89 ? -8.913 -6.583 -1.483 1.00 94.94 89 LYS A CA 1
ATOM 718 C C . LYS A 1 89 ? -8.803 -6.437 0.032 1.00 94.94 89 LYS A C 1
ATOM 720 O O . LYS A 1 89 ? -9.823 -6.297 0.705 1.00 94.94 89 LYS A O 1
ATOM 725 N N . LEU A 1 90 ? -7.589 -6.497 0.575 1.00 96.06 90 LEU A N 1
ATOM 726 C CA . LEU A 1 90 ? -7.358 -6.372 2.013 1.00 96.06 90 LEU A CA 1
ATOM 727 C C . LEU A 1 90 ? -7.735 -4.987 2.524 1.00 96.06 90 LEU A C 1
ATOM 729 O O . LEU A 1 90 ? -8.497 -4.891 3.483 1.00 96.06 90 LEU A O 1
ATOM 733 N N . VAL A 1 91 ? -7.292 -3.928 1.845 1.00 95.62 91 VAL A N 1
ATOM 734 C CA . VAL A 1 91 ? -7.607 -2.559 2.264 1.00 95.62 91 VAL A CA 1
ATOM 735 C C . VAL A 1 91 ? -9.096 -2.236 2.102 1.00 95.62 91 VAL A C 1
ATOM 737 O O . VAL A 1 91 ? -9.661 -1.553 2.947 1.00 95.62 91 VAL A O 1
ATOM 740 N N . GLN A 1 92 ? -9.785 -2.802 1.101 1.00 96.19 92 GLN A N 1
ATOM 741 C CA . GLN A 1 92 ? -11.249 -2.697 0.990 1.00 96.19 92 GLN A CA 1
ATOM 742 C C . GLN A 1 92 ? -11.974 -3.354 2.171 1.00 96.19 92 GLN A C 1
ATOM 744 O O . GLN A 1 92 ? -12.926 -2.788 2.708 1.00 96.19 92 GLN A O 1
ATOM 749 N N . ARG A 1 93 ? -11.528 -4.544 2.591 1.00 96.88 93 ARG A N 1
ATOM 750 C CA . ARG A 1 93 ? -12.082 -5.224 3.773 1.00 96.88 93 ARG A CA 1
ATOM 751 C C . ARG A 1 93 ? -11.823 -4.424 5.044 1.00 96.88 93 ARG A C 1
ATOM 753 O O . ARG A 1 93 ? -12.712 -4.336 5.885 1.00 96.88 93 ARG A O 1
ATOM 760 N N . LEU A 1 94 ? -10.632 -3.844 5.169 1.00 96.25 94 LEU A N 1
ATOM 761 C CA . LEU A 1 94 ? -10.258 -3.027 6.315 1.00 96.25 94 LEU A CA 1
ATOM 762 C C . LEU A 1 94 ? -11.076 -1.730 6.376 1.00 96.25 94 LEU A C 1
ATOM 764 O O . LEU A 1 94 ? -11.631 -1.420 7.425 1.00 96.25 94 LEU A O 1
ATOM 768 N N . ALA A 1 95 ? -11.260 -1.041 5.249 1.00 95.31 95 ALA A N 1
ATOM 769 C CA . ALA A 1 95 ? -12.125 0.136 5.156 1.00 95.31 95 ALA A CA 1
ATOM 770 C C . ALA A 1 95 ? -13.572 -0.177 5.565 1.00 95.31 95 ALA A C 1
ATOM 772 O O . ALA A 1 95 ? -14.172 0.563 6.341 1.00 95.31 95 ALA A O 1
ATOM 773 N N . ALA A 1 96 ? -14.120 -1.308 5.108 1.00 95.75 96 ALA A N 1
ATOM 774 C CA . ALA A 1 96 ? -15.453 -1.744 5.517 1.00 95.75 96 ALA A CA 1
ATOM 775 C C . ALA A 1 96 ? -15.539 -2.041 7.026 1.00 95.75 96 ALA A C 1
ATOM 777 O O . ALA A 1 96 ? -16.540 -1.711 7.658 1.00 95.75 96 ALA A O 1
ATOM 778 N N . ALA A 1 97 ? -14.497 -2.639 7.613 1.00 95.38 97 ALA A N 1
ATOM 779 C CA . ALA A 1 97 ? -14.444 -2.908 9.048 1.00 95.38 97 ALA A CA 1
ATOM 780 C C . ALA A 1 97 ? -14.410 -1.615 9.876 1.00 95.38 97 ALA A C 1
ATOM 782 O O . ALA A 1 97 ? -15.198 -1.476 10.806 1.00 95.38 97 ALA A O 1
ATOM 783 N N . VAL A 1 98 ? -13.561 -0.652 9.501 1.00 93.31 98 VAL A N 1
ATOM 784 C CA . VAL A 1 98 ? -13.490 0.662 10.163 1.00 93.31 98 VAL A CA 1
ATOM 785 C C . VAL A 1 98 ? -14.827 1.398 10.052 1.00 93.31 98 VAL A C 1
ATOM 787 O O . VAL A 1 98 ? -15.341 1.881 11.057 1.00 93.31 98 VAL A O 1
ATOM 790 N N . HIS A 1 99 ? -15.453 1.391 8.871 1.00 92.12 99 HIS A N 1
ATOM 791 C CA . HIS A 1 99 ? -16.768 2.004 8.674 1.00 92.12 99 HIS A CA 1
ATOM 792 C C . HIS A 1 99 ? -17.868 1.363 9.534 1.00 92.12 99 HIS A C 1
ATOM 794 O O . HIS A 1 99 ? -18.755 2.053 10.027 1.00 92.12 99 HIS A O 1
ATOM 800 N N . ASN A 1 100 ? -17.823 0.043 9.724 1.00 93.25 100 ASN A N 1
ATOM 801 C CA . ASN A 1 100 ? -18.754 -0.664 10.601 1.00 93.25 100 ASN A CA 1
ATOM 802 C C . ASN A 1 100 ? -18.550 -0.274 12.072 1.00 93.25 100 ASN A C 1
ATOM 804 O O . ASN A 1 100 ? -19.530 0.016 12.756 1.00 93.25 100 ASN A O 1
ATOM 808 N N . ILE A 1 101 ? -17.299 -0.201 12.537 1.00 89.31 101 ILE A N 1
ATOM 809 C CA . ILE A 1 101 ? -16.979 0.226 13.908 1.00 89.31 101 ILE A CA 1
ATOM 810 C C . ILE A 1 101 ? -17.471 1.657 14.162 1.00 89.31 101 ILE A C 1
ATOM 812 O O . ILE A 1 101 ? -18.101 1.906 15.183 1.00 89.31 101 ILE A O 1
ATOM 816 N N . ALA A 1 102 ? -17.287 2.572 13.204 1.00 86.75 102 ALA A N 1
ATOM 817 C CA . ALA A 1 102 ? -17.785 3.950 13.291 1.00 86.75 102 ALA A CA 1
ATOM 818 C C . ALA A 1 102 ? -19.325 4.061 13.369 1.00 86.75 102 ALA A C 1
ATOM 820 O O . ALA A 1 102 ? -19.862 5.126 13.666 1.00 86.75 102 ALA A O 1
ATOM 821 N N . ARG A 1 103 ? -20.052 2.973 13.082 1.00 89.88 103 ARG A N 1
ATOM 822 C CA . ARG A 1 103 ? -21.518 2.873 13.169 1.00 89.88 103 ARG A CA 1
ATOM 823 C C . ARG A 1 103 ? -21.971 1.983 14.328 1.00 89.88 103 ARG A C 1
ATOM 825 O O . ARG A 1 103 ? -23.076 1.444 14.270 1.00 89.88 103 ARG A O 1
ATOM 832 N N . ASP A 1 104 ? -21.105 1.795 15.321 1.00 90.31 104 ASP A N 1
ATOM 833 C CA . ASP A 1 104 ? -21.338 0.974 16.512 1.00 90.31 104 ASP A CA 1
ATOM 834 C C . ASP A 1 104 ? -21.687 -0.492 16.196 1.00 90.31 104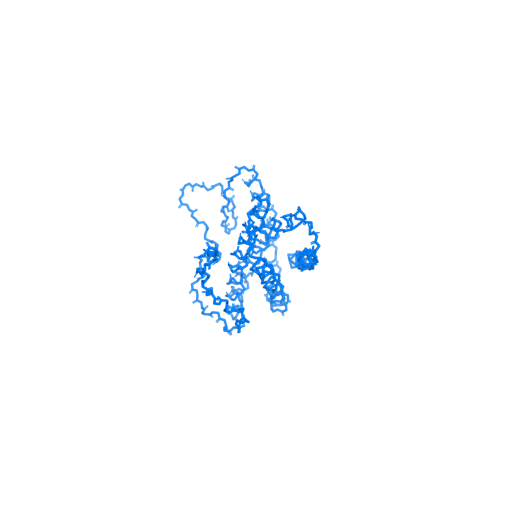 ASP A C 1
ATOM 836 O O . ASP A 1 104 ? -22.356 -1.178 16.972 1.00 90.31 104 ASP A O 1
ATOM 840 N N . VAL A 1 105 ? -21.238 -1.004 15.044 1.00 93.06 105 VAL A N 1
ATOM 841 C CA . VAL A 1 105 ? -21.377 -2.425 14.712 1.00 93.06 105 VAL A CA 1
ATOM 842 C C . VAL A 1 105 ? -20.279 -3.204 15.425 1.00 93.06 105 VAL A C 1
ATOM 844 O O . VAL A 1 105 ? -19.089 -2.985 15.194 1.00 93.06 105 VAL A O 1
ATOM 847 N N . GLU A 1 106 ? -20.685 -4.161 16.255 1.00 90.38 106 GLU A N 1
ATOM 848 C CA . GLU A 1 106 ? -19.757 -5.029 16.970 1.00 90.38 106 GLU A CA 1
ATOM 849 C C . GLU A 1 106 ? -19.061 -6.003 16.006 1.00 90.38 106 GLU A C 1
ATOM 851 O O . GLU A 1 106 ? -19.700 -6.747 15.256 1.00 90.38 106 GLU A O 1
ATOM 856 N N . LEU A 1 107 ? -17.728 -6.000 16.031 1.00 90.94 107 LEU A N 1
ATOM 857 C CA . LEU A 1 107 ? -16.877 -6.923 15.284 1.00 90.94 107 LEU A CA 1
ATOM 858 C C . LEU A 1 107 ? -16.002 -7.706 16.269 1.00 90.94 107 LEU A C 1
ATOM 860 O O . LEU A 1 107 ? -15.563 -7.138 17.272 1.00 90.94 107 LEU A O 1
ATOM 864 N N . PRO A 1 108 ? -15.674 -8.983 15.991 1.00 94.44 108 PRO A N 1
ATOM 865 C CA . PRO A 1 108 ? -14.720 -9.706 16.817 1.00 94.44 108 PRO A CA 1
ATOM 866 C C . PRO A 1 108 ? -13.369 -8.982 16.819 1.00 94.44 108 PRO A C 1
ATOM 868 O O . PRO A 1 108 ? -12.735 -8.835 15.772 1.00 94.44 108 PRO A O 1
ATOM 871 N N . ARG A 1 109 ? -12.923 -8.550 18.003 1.00 91.31 109 ARG A N 1
ATOM 872 C CA . ARG A 1 109 ? -11.668 -7.808 18.209 1.00 91.31 109 ARG A CA 1
ATOM 873 C C . ARG A 1 109 ? -10.475 -8.481 17.533 1.00 91.31 109 ARG A C 1
ATOM 875 O O . ARG A 1 109 ? -9.804 -7.860 16.719 1.00 91.31 109 ARG A O 1
ATOM 882 N N . GLU A 1 110 ? -10.266 -9.766 17.817 1.00 94.62 110 GLU A N 1
ATOM 883 C CA . GLU A 1 110 ? -9.154 -10.548 17.261 1.00 94.62 110 GLU A CA 1
ATOM 884 C C . GLU A 1 110 ? -9.184 -10.584 15.724 1.00 94.62 110 GLU A C 1
ATOM 886 O O . GLU A 1 110 ? -8.149 -10.508 15.067 1.00 94.62 110 GLU A O 1
ATOM 891 N N . TRP A 1 111 ? -10.376 -10.649 15.123 1.00 95.69 111 TRP A N 1
ATOM 892 C CA . TRP A 1 111 ? -10.514 -10.623 13.668 1.00 95.69 111 TRP A CA 1
ATOM 893 C C . TRP A 1 111 ? -10.097 -9.271 13.079 1.00 95.69 111 TRP A C 1
ATOM 895 O O . TRP A 1 111 ? -9.386 -9.242 12.074 1.00 95.69 111 TRP A O 1
ATOM 905 N N . PHE A 1 112 ? -10.517 -8.163 13.699 1.00 94.94 112 PHE A N 1
ATOM 906 C CA . PHE A 1 112 ? -10.140 -6.820 13.255 1.00 94.94 112 PHE A CA 1
ATOM 907 C C . PHE A 1 112 ? -8.633 -6.590 13.414 1.00 94.94 112 PHE A C 1
ATOM 909 O O . PHE A 1 112 ? -7.982 -6.117 12.484 1.00 94.94 112 PHE A O 1
ATOM 916 N N . GLU A 1 113 ? -8.064 -7.002 14.547 1.00 95.44 113 GLU A N 1
ATOM 917 C CA . GLU A 1 113 ? -6.630 -6.887 14.805 1.00 95.44 113 GLU A CA 1
ATOM 918 C C . GLU A 1 113 ? -5.797 -7.670 13.791 1.00 95.44 113 GLU A C 1
ATOM 920 O O . GLU A 1 113 ? -4.862 -7.123 13.202 1.00 95.44 113 GLU A O 1
ATOM 925 N N . ASN A 1 114 ? -6.178 -8.916 13.511 1.00 97.06 114 ASN A N 1
ATOM 926 C CA . ASN A 1 114 ? -5.517 -9.723 12.491 1.00 97.06 114 ASN A CA 1
ATOM 927 C C . ASN A 1 114 ? -5.642 -9.099 11.095 1.00 97.06 114 ASN A C 1
ATOM 929 O O . ASN A 1 114 ? -4.673 -9.095 10.343 1.00 97.06 114 ASN A O 1
ATOM 933 N N . LEU A 1 115 ? -6.794 -8.512 10.755 1.00 97.25 115 LEU A N 1
ATOM 934 C CA . LEU A 1 115 ? -6.986 -7.841 9.468 1.00 97.25 115 LEU A CA 1
ATOM 935 C C . LEU A 1 115 ? -6.042 -6.640 9.290 1.00 97.25 115 LEU A C 1
ATOM 937 O O . LEU A 1 115 ? -5.473 -6.470 8.208 1.00 97.25 115 LEU A O 1
ATOM 941 N N . VAL A 1 116 ? -5.852 -5.828 10.335 1.00 97.06 116 VAL A N 1
ATOM 942 C CA . VAL A 1 116 ? -4.907 -4.700 10.310 1.00 97.06 116 VAL A CA 1
ATOM 943 C C . VAL A 1 116 ? -3.467 -5.206 10.199 1.00 97.06 116 VAL A C 1
ATOM 945 O O . VAL A 1 116 ? -2.726 -4.742 9.330 1.00 97.06 116 VAL A O 1
ATOM 948 N N . ARG A 1 117 ? -3.074 -6.188 11.023 1.00 97.75 117 ARG A N 1
ATOM 949 C CA . ARG A 1 117 ? -1.711 -6.754 11.015 1.00 97.75 117 ARG A CA 1
ATOM 950 C C . ARG A 1 117 ? -1.369 -7.389 9.666 1.00 97.75 117 ARG A C 1
ATOM 952 O O . ARG A 1 117 ? -0.292 -7.128 9.131 1.00 97.75 117 ARG A O 1
ATOM 959 N N . ASP A 1 118 ? -2.297 -8.143 9.078 1.00 97.88 118 ASP A N 1
ATOM 960 C CA . ASP A 1 118 ? -2.135 -8.748 7.753 1.00 97.88 118 ASP A CA 1
ATOM 961 C C . ASP A 1 118 ? -1.939 -7.685 6.668 1.00 97.88 118 ASP A C 1
ATOM 963 O O . ASP A 1 118 ? -1.059 -7.819 5.811 1.00 97.88 118 ASP A O 1
ATOM 967 N N . TYR A 1 119 ? -2.736 -6.613 6.706 1.00 98.06 119 TYR A N 1
ATOM 968 C CA . TYR A 1 119 ? -2.623 -5.516 5.753 1.00 98.06 119 TYR A CA 1
ATOM 969 C C . TYR A 1 119 ? -1.269 -4.798 5.858 1.00 98.06 119 TYR A C 1
ATOM 971 O O . TYR A 1 119 ? -0.596 -4.597 4.841 1.00 98.06 119 TYR A O 1
ATOM 979 N N . VAL A 1 120 ? -0.833 -4.460 7.076 1.00 98.31 120 VAL A N 1
ATOM 980 C CA . VAL A 1 120 ? 0.457 -3.794 7.311 1.00 98.31 120 VAL A CA 1
ATOM 981 C C . VAL A 1 120 ? 1.620 -4.676 6.855 1.00 98.31 120 VAL A C 1
ATOM 983 O O . VAL A 1 120 ? 2.488 -4.215 6.108 1.00 98.31 120 VAL A O 1
ATOM 986 N N . ALA A 1 121 ? 1.624 -5.951 7.254 1.00 98.31 121 ALA A N 1
ATOM 987 C CA . ALA A 1 121 ? 2.686 -6.890 6.913 1.00 98.31 121 ALA A CA 1
ATOM 988 C C . ALA A 1 121 ? 2.812 -7.078 5.395 1.00 98.31 121 ALA A C 1
ATOM 990 O O . ALA A 1 121 ? 3.910 -6.966 4.845 1.00 98.31 121 ALA A O 1
ATOM 991 N N . LYS A 1 122 ? 1.689 -7.296 4.700 1.00 98.19 122 LYS A N 1
ATOM 992 C CA . LYS A 1 122 ? 1.687 -7.481 3.243 1.00 98.19 122 LYS A CA 1
ATOM 993 C C . LYS A 1 122 ? 2.103 -6.223 2.494 1.00 98.19 122 LYS A C 1
ATOM 995 O O . LYS A 1 122 ? 2.889 -6.324 1.557 1.00 98.19 122 LYS A O 1
ATOM 1000 N N . THR A 1 123 ? 1.648 -5.046 2.925 1.00 98.19 123 THR A N 1
ATOM 1001 C CA . THR A 1 123 ? 2.031 -3.780 2.276 1.00 98.19 123 THR A CA 1
ATOM 1002 C C . THR A 1 123 ? 3.536 -3.537 2.408 1.00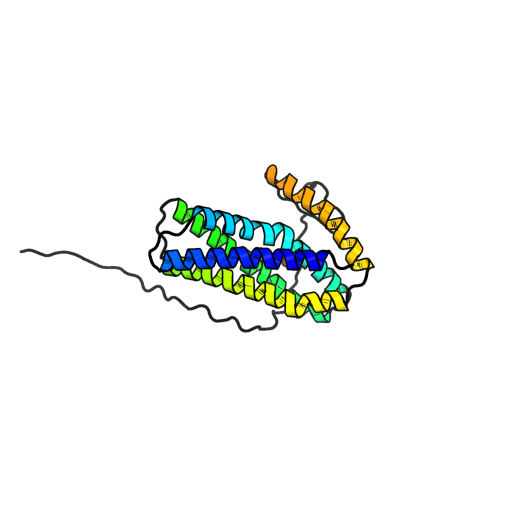 98.19 123 THR A C 1
ATOM 1004 O O . THR A 1 123 ? 4.195 -3.165 1.440 1.00 98.19 123 THR A O 1
ATOM 1007 N N . ARG A 1 124 ? 4.122 -3.818 3.581 1.00 98.50 124 ARG A N 1
ATOM 1008 C CA . ARG A 1 124 ? 5.577 -3.725 3.789 1.00 98.50 124 ARG A CA 1
ATOM 1009 C C . ARG A 1 124 ? 6.356 -4.726 2.941 1.00 98.50 124 ARG A C 1
ATOM 1011 O O . ARG A 1 124 ? 7.331 -4.335 2.306 1.00 98.50 124 ARG A O 1
ATOM 1018 N N . GLN A 1 125 ? 5.921 -5.985 2.915 1.00 98.12 125 GLN A N 1
ATOM 1019 C CA . GLN A 1 125 ? 6.564 -7.036 2.124 1.00 98.12 125 GLN A CA 1
ATOM 1020 C C . GLN A 1 125 ? 6.563 -6.698 0.626 1.00 98.12 125 GLN A C 1
ATOM 1022 O O . GLN A 1 125 ? 7.558 -6.931 -0.061 1.00 98.12 125 GLN A O 1
ATOM 1027 N N . HIS A 1 126 ? 5.457 -6.144 0.135 1.00 98.12 126 HIS A N 1
ATOM 1028 C CA . HIS A 1 126 ? 5.308 -5.705 -1.245 1.00 98.12 126 HIS A CA 1
ATOM 1029 C C . HIS A 1 126 ? 6.287 -4.570 -1.594 1.00 98.12 126 HIS A C 1
ATOM 1031 O O . HIS A 1 126 ? 7.145 -4.761 -2.457 1.00 98.12 126 HIS A O 1
ATOM 1037 N N . MET A 1 127 ? 6.274 -3.467 -0.829 1.00 98.31 127 MET A N 1
ATOM 1038 C CA . MET A 1 127 ? 7.209 -2.344 -1.027 1.00 98.31 127 MET A CA 1
ATOM 1039 C C . MET A 1 127 ? 8.680 -2.789 -0.951 1.00 98.31 127 MET A C 1
ATOM 1041 O O . MET A 1 127 ? 9.531 -2.332 -1.714 1.00 98.31 127 MET A O 1
ATOM 1045 N N . GLU A 1 128 ? 9.007 -3.707 -0.037 1.00 97.88 128 GLU A N 1
ATOM 1046 C CA . GLU A 1 128 ? 10.359 -4.257 0.103 1.00 97.88 128 GLU A CA 1
ATOM 1047 C C . GLU A 1 128 ? 10.773 -5.092 -1.120 1.00 97.88 128 GLU A C 1
ATOM 1049 O O . GLU A 1 128 ? 11.929 -5.029 -1.555 1.00 97.88 128 GLU A O 1
ATOM 1054 N N . ALA A 1 129 ? 9.850 -5.865 -1.700 1.00 96.75 129 ALA A N 1
ATOM 1055 C CA . ALA A 1 129 ? 10.111 -6.635 -2.911 1.00 96.75 129 ALA A CA 1
ATOM 1056 C C . ALA A 1 129 ? 10.426 -5.716 -4.101 1.00 96.75 129 ALA A C 1
ATOM 1058 O O . ALA A 1 129 ? 11.372 -5.989 -4.851 1.00 96.75 129 ALA A O 1
ATOM 1059 N N . GLU A 1 130 ? 9.697 -4.612 -4.236 1.00 97.50 130 GLU A N 1
ATOM 1060 C CA . GLU A 1 130 ? 9.911 -3.604 -5.275 1.00 97.50 130 GLU A CA 1
ATOM 1061 C C . GLU A 1 130 ? 11.254 -2.900 -5.110 1.00 97.50 130 GLU A C 1
ATOM 1063 O O . GLU A 1 130 ? 12.073 -2.901 -6.034 1.00 97.50 130 GLU A O 1
ATOM 1068 N N . GLU A 1 131 ? 11.525 -2.378 -3.911 1.00 97.38 131 GLU A N 1
ATOM 1069 C CA . GLU A 1 131 ? 12.749 -1.636 -3.604 1.00 97.38 131 GLU A CA 1
ATOM 1070 C C . GLU A 1 131 ? 14.008 -2.502 -3.758 1.00 97.38 131 GLU A C 1
ATOM 1072 O O . GLU A 1 131 ? 15.022 -2.029 -4.276 1.00 97.38 131 GLU A O 1
ATOM 1077 N N . ARG A 1 132 ? 13.964 -3.777 -3.341 1.00 95.25 132 ARG A N 1
ATOM 1078 C CA . ARG A 1 132 ? 15.136 -4.670 -3.393 1.00 95.25 132 ARG A CA 1
ATOM 1079 C C . ARG A 1 132 ? 15.345 -5.351 -4.733 1.00 95.25 132 ARG A C 1
ATOM 1081 O O . ARG A 1 132 ? 16.483 -5.654 -5.083 1.00 95.25 132 ARG A O 1
ATOM 1088 N N . SER A 1 133 ? 14.266 -5.656 -5.449 1.00 90.44 133 SER A N 1
ATOM 1089 C CA . SER A 1 133 ? 14.345 -6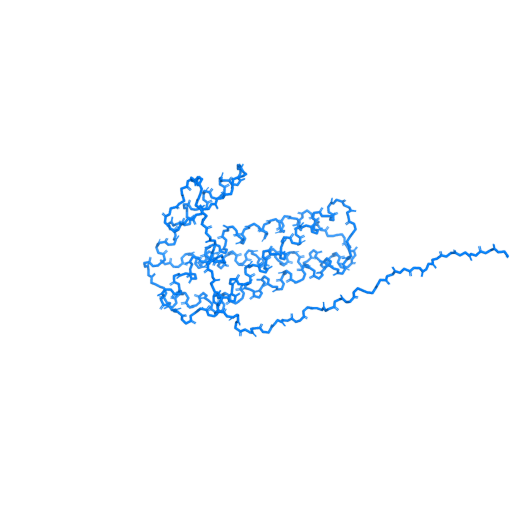.516 -6.635 1.00 90.44 133 SER A CA 1
ATOM 1090 C C . SER A 1 133 ? 14.047 -5.756 -7.913 1.00 90.44 133 SER A C 1
ATOM 1092 O O . SER A 1 133 ? 14.779 -5.897 -8.892 1.00 90.44 133 SER A O 1
ATOM 1094 N N . LEU A 1 134 ? 12.976 -4.967 -7.927 1.00 93.50 134 LEU A N 1
ATOM 1095 C CA . LEU A 1 134 ? 12.463 -4.375 -9.153 1.00 93.50 134 LEU A CA 1
ATOM 1096 C C . LEU A 1 134 ? 13.142 -3.047 -9.490 1.00 93.50 134 LEU A C 1
ATOM 1098 O O . LEU A 1 134 ? 13.622 -2.883 -10.612 1.00 93.50 134 LEU A O 1
ATOM 1102 N N . PHE A 1 135 ? 13.191 -2.097 -8.555 1.00 94.88 135 PHE A N 1
ATOM 1103 C CA . PHE A 1 135 ? 13.741 -0.764 -8.821 1.00 94.88 135 PHE A CA 1
ATOM 1104 C C . PHE A 1 135 ? 15.197 -0.819 -9.316 1.00 94.88 135 PHE A C 1
ATOM 1106 O O . PHE A 1 135 ? 15.492 -0.160 -10.317 1.00 94.88 135 PHE A O 1
ATOM 1113 N N . PRO A 1 136 ? 16.094 -1.656 -8.751 1.00 94.31 136 PRO A N 1
ATOM 1114 C CA . PRO A 1 136 ? 17.441 -1.818 -9.295 1.00 94.31 136 PRO A CA 1
ATOM 1115 C C . PRO A 1 136 ? 17.451 -2.342 -10.738 1.00 94.31 136 PRO A C 1
ATOM 1117 O O . PRO A 1 136 ? 18.228 -1.864 -11.563 1.00 94.31 136 PRO A O 1
ATOM 1120 N N . ARG A 1 137 ? 16.558 -3.283 -11.082 1.00 94.00 137 ARG A N 1
ATOM 1121 C CA . ARG A 1 137 ? 16.444 -3.827 -12.448 1.00 94.00 137 ARG A CA 1
ATOM 1122 C C . ARG A 1 137 ? 15.948 -2.787 -13.440 1.00 94.00 137 ARG A C 1
ATOM 1124 O O . ARG A 1 137 ? 16.486 -2.702 -14.542 1.00 94.00 137 ARG A O 1
ATOM 1131 N N . LEU A 1 138 ? 14.960 -1.984 -13.046 1.00 94.19 138 LEU A N 1
ATOM 1132 C CA . LEU A 1 138 ? 14.459 -0.868 -13.846 1.00 94.19 138 LEU A CA 1
ATOM 1133 C C . LEU A 1 138 ? 15.581 0.124 -14.164 1.00 94.19 138 LEU A C 1
ATOM 1135 O O . LEU A 1 138 ? 15.771 0.474 -15.325 1.00 94.19 138 LEU A O 1
ATOM 1139 N N . LEU A 1 139 ? 16.351 0.527 -13.151 1.00 93.31 139 LEU A N 1
ATOM 1140 C CA . LEU A 1 139 ? 17.470 1.458 -13.311 1.00 93.31 139 LEU A CA 1
ATOM 1141 C C . LEU A 1 139 ? 18.603 0.890 -14.177 1.00 93.31 139 LEU A C 1
ATOM 1143 O O . LEU A 1 139 ? 19.221 1.642 -14.925 1.00 93.31 139 LEU A O 1
ATOM 1147 N N . ALA A 1 140 ? 18.862 -0.417 -14.099 1.00 93.75 140 ALA A N 1
ATOM 1148 C CA . ALA A 1 140 ? 19.896 -1.076 -14.895 1.00 93.75 140 ALA A CA 1
ATOM 1149 C C . ALA A 1 140 ? 19.487 -1.321 -16.361 1.00 93.75 140 ALA A C 1
ATOM 1151 O O . ALA A 1 140 ? 20.355 -1.438 -17.223 1.00 93.75 140 ALA A O 1
ATOM 1152 N N . THR A 1 141 ? 18.183 -1.423 -16.643 1.00 94.31 141 THR A N 1
ATOM 1153 C CA . THR A 1 141 ? 17.670 -1.894 -17.943 1.00 94.31 141 THR A CA 1
ATOM 1154 C C . THR A 1 141 ? 17.077 -0.778 -18.805 1.00 94.31 141 THR A C 1
ATOM 1156 O O . THR A 1 141 ? 17.184 -0.827 -20.031 1.00 94.31 141 THR A O 1
ATOM 1159 N N . LEU A 1 142 ? 16.412 0.208 -18.195 1.00 91.25 142 LEU A N 1
ATOM 1160 C CA . LEU A 1 142 ? 15.706 1.263 -18.926 1.00 91.25 142 LEU A CA 1
ATOM 1161 C C . LEU A 1 142 ? 16.625 2.442 -19.260 1.00 91.25 142 LEU A C 1
ATOM 1163 O O . LEU A 1 142 ? 17.376 2.924 -18.410 1.00 91.25 142 LEU A O 1
ATOM 1167 N N . ASP A 1 143 ? 16.497 2.971 -20.477 1.00 88.69 143 ASP A N 1
ATOM 1168 C CA . ASP A 1 143 ? 17.283 4.117 -20.941 1.00 88.69 143 ASP A CA 1
ATOM 1169 C C . ASP A 1 143 ? 16.505 5.445 -20.844 1.00 88.69 143 ASP A C 1
ATOM 1171 O O . ASP A 1 143 ? 15.326 5.498 -20.492 1.00 88.69 143 ASP A O 1
ATOM 1175 N N . ASN A 1 144 ? 17.162 6.567 -21.156 1.00 83.31 144 ASN A N 1
ATOM 1176 C CA . ASN A 1 144 ? 16.563 7.905 -21.059 1.00 83.31 144 ASN A CA 1
ATOM 1177 C C . ASN A 1 144 ? 15.249 8.074 -21.851 1.00 83.31 144 ASN A C 1
ATOM 1179 O O . ASN A 1 144 ? 14.391 8.866 -21.439 1.00 83.31 144 ASN A O 1
ATOM 1183 N N . SER A 1 145 ? 15.066 7.344 -22.955 1.00 82.50 145 SER A N 1
ATOM 1184 C CA . SER A 1 145 ? 13.849 7.417 -23.771 1.00 82.50 145 SER A CA 1
ATOM 1185 C C . SER A 1 145 ? 12.642 6.783 -23.065 1.00 82.50 145 SER A C 1
ATOM 1187 O O . SER A 1 145 ? 11.529 7.318 -23.135 1.00 82.50 145 SER A O 1
ATOM 1189 N N . ASP A 1 146 ? 12.866 5.725 -22.281 1.00 84.31 146 ASP A N 1
ATOM 1190 C CA . ASP A 1 146 ? 11.835 5.067 -21.470 1.00 84.31 146 ASP A CA 1
ATOM 1191 C C . ASP A 1 146 ? 11.339 5.978 -20.333 1.00 84.31 146 ASP A C 1
ATOM 1193 O O . ASP A 1 146 ? 10.138 6.054 -20.035 1.00 84.31 146 ASP A O 1
ATOM 1197 N N . TRP A 1 147 ? 12.260 6.726 -19.720 1.00 79.81 147 TRP A N 1
ATOM 1198 C CA . TRP A 1 147 ? 11.966 7.619 -18.598 1.00 79.81 147 TRP A CA 1
ATOM 1199 C C . TRP A 1 147 ? 11.223 8.889 -19.023 1.00 79.81 147 TRP A C 1
ATOM 1201 O O . TRP A 1 147 ? 10.273 9.305 -18.357 1.00 79.81 147 TRP A O 1
ATOM 1211 N N . THR A 1 148 ? 11.615 9.494 -20.146 1.00 66.56 148 THR A N 1
ATOM 1212 C CA . THR A 1 148 ? 11.048 10.772 -20.620 1.00 66.56 148 THR A CA 1
ATOM 1213 C C . THR A 1 148 ? 9.562 10.631 -20.962 1.00 66.56 148 THR A C 1
ATOM 1215 O O . THR A 1 148 ? 8.740 11.450 -20.554 1.00 66.56 148 THR A O 1
ATOM 1218 N N . ASN A 1 149 ? 9.188 9.509 -21.581 1.00 60.66 149 ASN A N 1
ATOM 1219 C CA . ASN A 1 149 ? 7.795 9.184 -21.893 1.00 60.66 149 ASN A CA 1
ATOM 1220 C C . ASN A 1 149 ? 6.925 8.912 -20.649 1.00 60.66 149 ASN A C 1
ATOM 1222 O O . ASN A 1 149 ? 5.698 8.907 -20.745 1.00 60.66 149 ASN A O 1
ATOM 1226 N N . SER A 1 150 ? 7.531 8.656 -19.485 1.00 59.66 150 SER A N 1
ATOM 1227 C CA . SER A 1 150 ? 6.808 8.406 -18.231 1.00 59.66 150 SER A CA 1
ATOM 1228 C C . SER A 1 150 ? 6.346 9.705 -17.582 1.00 59.66 150 SER A C 1
ATOM 1230 O O . SER A 1 150 ? 5.161 9.869 -17.306 1.00 59.66 150 SER A O 1
ATOM 1232 N N . THR A 1 151 ? 7.269 10.644 -17.375 1.00 58.00 151 THR A N 1
ATOM 1233 C CA . THR A 1 151 ? 7.037 11.901 -16.640 1.00 58.00 151 THR A CA 1
ATOM 1234 C C . THR A 1 151 ? 5.944 12.768 -17.275 1.00 58.00 151 THR A C 1
ATOM 1236 O O . THR A 1 151 ? 5.129 13.377 -16.580 1.00 58.00 151 THR A O 1
ATOM 1239 N N . ASP A 1 152 ? 5.890 12.770 -18.605 1.00 53.91 152 ASP A N 1
ATOM 1240 C CA . ASP A 1 152 ? 4.917 13.517 -19.399 1.00 53.91 152 ASP A CA 1
ATOM 1241 C C . ASP A 1 152 ? 3.504 12.923 -19.343 1.00 53.91 152 ASP A C 1
ATOM 1243 O O . ASP A 1 152 ? 2.503 13.643 -19.386 1.00 53.91 152 ASP A O 1
ATOM 1247 N N . TRP A 1 153 ? 3.404 11.595 -19.263 1.00 54.38 153 TRP A N 1
ATOM 1248 C CA . TRP A 1 153 ? 2.122 10.902 -19.186 1.00 54.38 153 TRP A CA 1
ATOM 1249 C C . TRP A 1 153 ? 1.462 11.117 -17.816 1.00 54.38 153 TRP A C 1
ATOM 1251 O O . TRP A 1 153 ? 0.262 11.389 -17.762 1.00 54.38 153 TRP A O 1
ATOM 1261 N N . TRP A 1 154 ? 2.242 11.097 -16.727 1.00 54.22 154 TRP A N 1
ATOM 1262 C CA . TRP A 1 154 ? 1.721 11.236 -15.360 1.00 54.22 154 TRP A CA 1
ATOM 1263 C C . TRP A 1 154 ? 1.107 12.602 -15.070 1.00 54.22 154 TRP A C 1
ATOM 1265 O O . TRP A 1 154 ? -0.038 12.635 -14.629 1.00 54.22 154 TRP A O 1
ATOM 1275 N N . HIS A 1 155 ? 1.759 13.713 -15.438 1.00 52.62 155 HIS A N 1
ATOM 1276 C CA . HIS A 1 155 ? 1.163 15.053 -15.289 1.00 52.62 155 HIS A CA 1
ATOM 1277 C C . HIS A 1 155 ? -0.208 15.169 -15.980 1.00 52.62 155 HIS A C 1
ATOM 1279 O O . HIS A 1 155 ? -1.101 15.874 -15.515 1.00 52.62 155 HIS A O 1
ATOM 1285 N N . ARG A 1 156 ? -0.403 14.460 -17.101 1.00 52.97 156 ARG A N 1
ATOM 1286 C CA . ARG A 1 156 ? -1.660 14.484 -17.864 1.00 52.97 156 ARG A CA 1
ATOM 1287 C C . ARG A 1 156 ? -2.725 13.530 -17.318 1.00 52.97 156 ARG A C 1
ATOM 1289 O O . ARG A 1 156 ? -3.910 13.814 -17.510 1.00 52.97 156 ARG A O 1
ATOM 1296 N N . ALA A 1 157 ? -2.325 12.424 -16.690 1.00 51.50 157 ALA A N 1
ATOM 1297 C CA . ALA A 1 157 ? -3.214 11.416 -16.110 1.00 51.50 157 ALA A CA 1
ATOM 1298 C C . ALA A 1 157 ? -3.677 11.787 -14.687 1.00 51.50 157 ALA A C 1
ATOM 1300 O O . ALA A 1 157 ? -4.867 11.691 -14.398 1.00 51.50 157 ALA A O 1
ATOM 1301 N N . GLU A 1 158 ? -2.776 12.294 -13.842 1.00 47.62 158 GLU A N 1
ATOM 1302 C CA . GLU A 1 158 ? -3.028 12.702 -12.450 1.00 47.62 158 GLU A CA 1
ATOM 1303 C C . GLU A 1 158 ? -4.114 13.786 -12.359 1.00 47.62 158 GLU A C 1
ATOM 1305 O O . GLU A 1 158 ? -5.115 13.611 -11.664 1.00 47.62 158 GLU A O 1
ATOM 1310 N N . ILE A 1 159 ? -4.012 14.839 -13.181 1.00 49.00 159 ILE A N 1
ATOM 1311 C CA . ILE A 1 159 ? -5.022 15.910 -13.267 1.00 49.00 159 ILE A CA 1
ATOM 1312 C C . ILE A 1 159 ? -6.393 15.366 -13.702 1.00 49.00 159 ILE A C 1
ATOM 1314 O O . ILE A 1 159 ? -7.430 15.811 -13.209 1.00 49.00 159 ILE A O 1
ATOM 1318 N N . ARG A 1 160 ? -6.434 14.404 -14.633 1.00 47.00 160 ARG A N 1
ATOM 1319 C CA . ARG A 1 160 ? -7.699 13.893 -15.192 1.00 47.00 160 ARG A CA 1
ATOM 1320 C C . ARG A 1 160 ? -8.388 12.894 -14.274 1.00 47.00 160 ARG A C 1
ATOM 1322 O O . ARG A 1 160 ? -9.608 12.961 -14.163 1.00 47.00 160 ARG A O 1
ATOM 1329 N N . CYS A 1 161 ? -7.646 12.010 -13.611 1.00 46.75 161 CYS A N 1
ATOM 1330 C CA . CYS A 1 161 ? -8.219 11.059 -12.661 1.00 46.75 161 CYS A CA 1
ATOM 1331 C C . CYS A 1 161 ? -8.761 11.771 -11.412 1.00 46.75 161 CYS A C 1
ATOM 1333 O O . CYS A 1 161 ? -9.901 11.514 -11.026 1.00 46.75 161 CYS A O 1
ATOM 1335 N N . LEU A 1 162 ? -8.011 12.726 -10.845 1.00 45.22 162 LEU A N 1
ATOM 1336 C CA . LEU A 1 162 ? -8.462 13.526 -9.697 1.00 45.22 162 LEU A CA 1
ATOM 1337 C C . LEU A 1 162 ? -9.705 14.372 -10.038 1.00 45.22 162 LEU A C 1
ATOM 1339 O O . LEU A 1 162 ? -10.684 14.369 -9.293 1.00 45.22 162 LEU A O 1
ATOM 1343 N N . ALA A 1 163 ? -9.724 15.029 -11.206 1.00 45.47 163 ALA A N 1
ATOM 1344 C CA . ALA A 1 163 ? -10.863 15.842 -11.648 1.00 45.47 163 ALA A CA 1
ATOM 1345 C C . ALA A 1 163 ? -12.098 15.028 -12.089 1.00 45.47 163 ALA A C 1
ATOM 1347 O O . ALA A 1 163 ? -13.213 15.551 -12.086 1.00 45.47 163 ALA A O 1
ATOM 1348 N N . ALA A 1 164 ? -11.924 13.771 -12.510 1.00 50.34 164 ALA A N 1
ATOM 1349 C CA . ALA A 1 164 ? -13.033 12.870 -12.827 1.00 50.34 164 ALA A CA 1
ATOM 1350 C C . ALA A 1 164 ? -13.719 12.361 -11.548 1.00 50.34 164 ALA A C 1
ATOM 1352 O O . ALA A 1 164 ? -14.947 12.282 -11.501 1.00 50.34 164 ALA A O 1
ATOM 1353 N N . ARG A 1 165 ? -12.949 12.090 -10.487 1.00 49.38 165 ARG A N 1
ATOM 1354 C CA . ARG A 1 165 ? -13.470 11.560 -9.217 1.00 49.38 165 ARG A CA 1
ATOM 1355 C C . ARG A 1 165 ? -14.206 12.595 -8.371 1.00 49.38 165 ARG A C 1
ATOM 1357 O O . ARG A 1 165 ? -15.244 12.252 -7.818 1.00 49.38 165 ARG A O 1
ATOM 1364 N N . SER A 1 166 ? -13.786 13.866 -8.380 1.00 39.38 166 SER A N 1
ATOM 1365 C CA . SER A 1 166 ? -14.584 14.961 -7.786 1.00 39.38 166 SER A CA 1
ATOM 1366 C C . SER A 1 166 ? -15.965 15.130 -8.439 1.00 39.38 166 SER A C 1
ATOM 1368 O O . SER A 1 166 ? -16.820 15.844 -7.924 1.00 39.38 166 SER A O 1
ATOM 1370 N N . LYS A 1 167 ? -16.193 14.452 -9.572 1.00 43.06 167 LYS A N 1
ATOM 1371 C CA . LYS A 1 167 ? -17.451 14.421 -10.320 1.00 43.06 167 LYS A CA 1
ATOM 1372 C C . LYS A 1 167 ? -18.095 13.029 -10.370 1.00 43.06 167 LYS A C 1
ATOM 1374 O O . LYS A 1 167 ? -19.039 12.844 -11.131 1.00 43.06 167 LYS A O 1
ATOM 1379 N N . GLY A 1 168 ? -17.587 12.049 -9.615 1.00 37.78 168 GLY A N 1
ATOM 1380 C CA . GLY A 1 168 ? -18.128 10.682 -9.580 1.00 37.78 168 GLY A CA 1
ATOM 1381 C C . GLY A 1 168 ? -17.922 9.867 -10.866 1.00 37.78 168 GLY A C 1
ATOM 1382 O O . GLY A 1 168 ? -18.685 8.945 -11.137 1.00 37.78 168 GLY A O 1
ATOM 1383 N N . ILE A 1 169 ? -16.922 10.202 -11.687 1.00 44.78 169 ILE A N 1
ATOM 1384 C CA . ILE A 1 169 ? -16.674 9.563 -12.988 1.00 44.78 169 ILE A CA 1
ATOM 1385 C C . ILE A 1 169 ? -15.502 8.578 -12.884 1.00 44.78 169 ILE A C 1
ATOM 1387 O O . ILE A 1 169 ? -14.402 8.941 -12.466 1.00 44.78 169 ILE A O 1
ATOM 1391 N N . THR A 1 170 ? -15.702 7.342 -13.348 1.00 43.25 170 THR A N 1
ATOM 1392 C CA . THR A 1 170 ? -14.631 6.351 -13.535 1.00 43.25 170 THR A CA 1
ATOM 1393 C C . THR A 1 170 ? -13.773 6.715 -14.749 1.00 43.25 170 THR A C 1
ATOM 1395 O O . THR A 1 170 ? -14.290 6.835 -15.863 1.00 43.25 170 THR A O 1
ATOM 1398 N N . CYS A 1 171 ? -12.463 6.881 -14.562 1.00 42.00 171 CYS A N 1
ATOM 1399 C CA . CYS A 1 171 ? -11.540 7.249 -15.636 1.00 42.00 171 CYS A CA 1
ATOM 1400 C C . CYS A 1 171 ? -10.801 6.006 -16.161 1.00 42.00 171 CYS A C 1
ATOM 1402 O O . CYS A 1 171 ? -10.123 5.325 -15.400 1.00 42.00 171 CYS A O 1
ATOM 1404 N N . GLY A 1 172 ? -10.918 5.717 -17.461 1.00 39.69 172 GLY A N 1
ATOM 1405 C CA . GLY A 1 172 ? -10.090 4.727 -18.160 1.00 39.69 172 GLY A CA 1
ATOM 1406 C C . GLY A 1 172 ? -9.038 5.435 -19.016 1.00 39.69 172 GLY A C 1
ATOM 1407 O O . GLY A 1 172 ? -9.383 6.347 -19.769 1.00 39.69 172 GLY A O 1
ATOM 1408 N N . CYS A 1 173 ? -7.764 5.048 -18.912 1.00 38.94 173 CYS A N 1
ATOM 1409 C CA . CYS A 1 173 ? -6.692 5.605 -19.746 1.00 38.94 173 CYS A CA 1
ATOM 1410 C C . CYS A 1 173 ? -5.967 4.496 -20.528 1.00 38.94 173 CYS A C 1
ATOM 1412 O O . CYS A 1 173 ? -5.463 3.536 -19.950 1.00 38.94 173 CYS A O 1
ATOM 1414 N N . THR A 1 174 ? -5.879 4.651 -21.855 1.00 39.78 174 THR A N 1
ATOM 1415 C CA . THR A 1 174 ? -4.994 3.861 -22.732 1.00 39.78 174 THR A CA 1
ATOM 1416 C C . THR A 1 174 ? -3.643 4.551 -22.917 1.00 39.78 174 THR A C 1
ATOM 1418 O O . THR A 1 174 ? -3.532 5.776 -22.798 1.00 39.78 174 THR A O 1
ATOM 1421 N N . ALA A 1 175 ? -2.624 3.760 -23.271 1.00 37.44 175 ALA A N 1
ATOM 1422 C CA . ALA A 1 175 ? -1.281 4.217 -23.626 1.00 37.44 175 ALA A CA 1
ATOM 1423 C C . ALA A 1 175 ? -1.323 5.445 -24.561 1.00 37.44 175 ALA A C 1
ATOM 1425 O O . ALA A 1 175 ? -1.853 5.387 -25.666 1.00 37.44 175 ALA A O 1
ATOM 1426 N N . GLY A 1 176 ? -0.795 6.575 -24.086 1.00 37.25 176 GLY A N 1
ATOM 1427 C CA . GLY A 1 176 ? -0.608 7.787 -24.889 1.00 37.25 176 GLY A CA 1
ATOM 1428 C C . GLY A 1 176 ? -1.785 8.769 -24.986 1.00 37.25 176 GLY A C 1
ATOM 1429 O O . GLY A 1 176 ? -1.555 9.903 -25.396 1.00 37.25 176 GLY A O 1
ATOM 1430 N N . SER A 1 177 ? -3.017 8.434 -24.574 1.00 34.78 177 SER A N 1
ATOM 1431 C CA . SER A 1 177 ? -4.097 9.438 -24.495 1.00 34.78 177 SER A CA 1
ATOM 1432 C C . SER A 1 177 ? -5.210 9.055 -23.513 1.00 34.78 177 SER A C 1
ATOM 1434 O O . SER A 1 177 ? -5.766 7.963 -23.606 1.00 34.78 177 SER A O 1
ATOM 1436 N N . CYS A 1 178 ? -5.588 9.977 -22.620 1.00 35.25 178 CYS A N 1
ATOM 1437 C CA . CYS A 1 178 ? -6.856 9.903 -21.888 1.00 35.25 178 CYS A CA 1
ATOM 1438 C C . CYS A 1 178 ? -7.902 10.697 -22.691 1.00 35.25 178 CYS A C 1
ATOM 1440 O O . CYS A 1 178 ? -7.917 11.928 -22.641 1.00 35.25 178 CYS A O 1
ATOM 1442 N N . ARG A 1 179 ? -8.758 10.033 -23.469 1.00 36.88 179 ARG A N 1
ATOM 1443 C CA . ARG A 1 179 ? -9.953 10.674 -24.051 1.00 36.88 179 ARG A CA 1
ATOM 1444 C C . ARG A 1 179 ? -11.156 10.379 -23.160 1.00 36.88 179 ARG A C 1
ATOM 1446 O O . ARG A 1 179 ? -11.180 9.363 -22.475 1.00 36.88 179 ARG A O 1
ATOM 1453 N N . ARG A 1 180 ? -12.156 11.270 -23.178 1.00 34.94 180 ARG A N 1
ATOM 1454 C CA . ARG A 1 180 ? -13.495 10.991 -22.632 1.00 34.94 180 ARG A CA 1
ATOM 1455 C C . ARG A 1 180 ? -13.945 9.647 -23.216 1.00 34.94 180 ARG A C 1
ATOM 1457 O O . ARG A 1 180 ? -13.914 9.510 -24.435 1.00 34.94 180 ARG A O 1
ATOM 1464 N N . ALA A 1 181 ? -14.306 8.677 -22.376 1.00 36.31 181 ALA A N 1
ATOM 1465 C CA . ALA A 1 181 ? -14.783 7.384 -22.851 1.00 36.31 181 ALA A CA 1
ATOM 1466 C C . ALA A 1 181 ? -15.992 7.606 -23.777 1.00 36.31 181 ALA A C 1
ATOM 1468 O O . ALA A 1 181 ? -17.072 7.986 -23.323 1.00 36.31 181 ALA A O 1
ATOM 1469 N N . SER A 1 182 ? -15.807 7.423 -25.086 1.00 36.81 182 SER A N 1
ATOM 1470 C CA . SER A 1 182 ? -16.926 7.140 -25.975 1.00 36.81 182 SER A CA 1
ATOM 1471 C C . SER A 1 182 ? -17.433 5.751 -25.610 1.00 36.81 182 SER A C 1
ATOM 1473 O O . SER A 1 182 ? -16.637 4.846 -25.350 1.00 36.81 182 SER A O 1
ATOM 1475 N N . ARG A 1 183 ? -18.759 5.603 -25.532 1.00 33.62 183 ARG A N 1
ATOM 1476 C CA . ARG A 1 183 ? -19.430 4.346 -25.182 1.00 33.62 183 ARG A CA 1
ATOM 1477 C C . ARG A 1 183 ? -18.793 3.185 -25.964 1.00 33.62 183 ARG A C 1
ATOM 1479 O O . ARG A 1 183 ? -18.860 3.189 -27.188 1.00 33.62 183 ARG A O 1
ATOM 1486 N N . GLY A 1 184 ? -18.179 2.227 -25.260 1.00 32.62 184 GLY A N 1
ATOM 1487 C CA . GLY A 1 184 ? -17.826 0.918 -25.828 1.00 32.62 184 GLY A CA 1
ATOM 1488 C C . GLY A 1 184 ? -16.357 0.467 -25.819 1.00 32.62 184 GLY A C 1
ATOM 1489 O O . GLY A 1 184 ? -16.101 -0.622 -26.315 1.00 32.62 184 GLY A O 1
ATOM 1490 N N . GLY A 1 185 ? -15.393 1.214 -25.268 1.00 31.08 185 GLY A N 1
ATOM 1491 C CA . GLY A 1 185 ? -13.992 0.755 -25.181 1.00 31.08 185 GLY A CA 1
ATOM 1492 C C . GLY A 1 185 ? -13.477 0.660 -23.745 1.00 31.08 185 GLY A C 1
ATOM 1493 O O . GLY A 1 185 ? -13.318 1.687 -23.091 1.00 31.08 185 GLY A O 1
ATOM 1494 N N . THR A 1 186 ? -13.188 -0.546 -23.247 1.00 30.34 186 THR A N 1
ATOM 1495 C CA . THR A 1 186 ? -12.592 -0.758 -21.915 1.00 30.34 186 THR A CA 1
ATOM 1496 C C . THR A 1 186 ? -11.066 -0.794 -22.002 1.00 30.34 186 THR A C 1
ATOM 1498 O O . THR A 1 186 ? -10.497 -1.712 -22.594 1.00 30.34 186 THR A O 1
ATOM 1501 N N . CYS A 1 187 ? -10.384 0.175 -21.383 1.00 32.94 187 CYS A N 1
ATOM 1502 C CA . CYS A 1 187 ? -8.975 0.016 -21.021 1.00 32.94 187 CYS A CA 1
ATOM 1503 C C . CYS A 1 187 ? -8.897 -1.021 -19.907 1.00 32.94 187 CYS A C 1
ATOM 1505 O O . CYS A 1 187 ? -9.406 -0.779 -18.815 1.00 32.94 187 CYS A O 1
ATOM 1507 N N . ARG A 1 188 ? -8.282 -2.165 -20.188 1.00 34.12 188 ARG A N 1
ATOM 1508 C CA . ARG A 1 188 ? -8.055 -3.204 -19.191 1.00 34.12 188 ARG A CA 1
ATOM 1509 C C . ARG A 1 188 ? -6.760 -2.894 -18.418 1.00 34.12 188 ARG A C 1
ATOM 1511 O O . ARG A 1 188 ? -5.738 -2.683 -19.077 1.00 34.12 188 ARG A O 1
ATOM 1518 N N . PRO A 1 189 ? -6.783 -2.802 -17.073 1.00 39.84 189 PRO A N 1
ATOM 1519 C CA . PRO A 1 189 ? -5.574 -2.741 -16.252 1.00 39.84 189 PRO A CA 1
ATOM 1520 C C . PRO A 1 189 ? -4.578 -3.852 -16.628 1.00 39.84 189 PRO A C 1
ATOM 1522 O O . PRO A 1 189 ? -4.968 -4.857 -17.225 1.00 39.84 189 PRO A O 1
ATOM 1525 N N . LEU A 1 190 ? -3.291 -3.713 -16.280 1.00 40.47 190 LEU A N 1
ATOM 1526 C CA . LEU A 1 190 ? -2.301 -4.769 -16.551 1.00 40.47 190 LEU A CA 1
ATOM 1527 C C . LEU A 1 190 ? -2.766 -6.113 -15.958 1.00 40.47 190 LEU A C 1
ATOM 1529 O O . LEU A 1 190 ? -2.690 -7.133 -16.638 1.00 40.47 190 LEU A O 1
ATOM 1533 N N . LEU A 1 191 ? -3.387 -6.063 -14.774 1.00 40.84 191 LEU A N 1
ATOM 1534 C CA . LEU A 1 191 ? -4.132 -7.155 -14.132 1.00 40.84 191 LEU A CA 1
ATOM 1535 C C . LEU A 1 191 ? -5.108 -7.894 -15.065 1.00 40.84 191 LEU A C 1
ATOM 1537 O O . LEU A 1 191 ? -5.144 -9.118 -15.072 1.00 40.84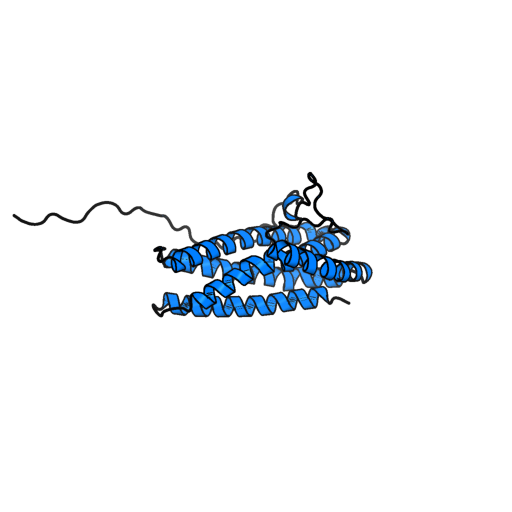 191 LEU A O 1
ATOM 1541 N N . ASP A 1 192 ? -5.859 -7.168 -15.891 1.00 37.06 192 ASP A N 1
ATOM 1542 C CA . ASP A 1 192 ? -6.902 -7.710 -16.771 1.00 37.06 192 ASP A CA 1
ATOM 1543 C C . ASP A 1 192 ? -6.356 -8.260 -18.105 1.00 37.06 192 ASP A C 1
ATOM 1545 O O . ASP A 1 192 ? -7.088 -8.894 -18.874 1.00 37.06 192 ASP A O 1
ATOM 1549 N N . THR A 1 193 ? -5.087 -7.979 -18.419 1.00 40.16 193 THR A N 1
ATOM 1550 C CA . THR A 1 193 ? -4.390 -8.449 -19.635 1.00 40.16 193 THR A CA 1
ATOM 1551 C C . THR A 1 193 ? -3.266 -9.440 -19.337 1.00 40.16 193 THR A C 1
ATOM 1553 O O . THR A 1 193 ? -2.711 -10.038 -20.262 1.00 40.16 193 THR A O 1
ATOM 1556 N N . TRP A 1 194 ? -2.937 -9.648 -18.061 1.00 42.91 194 TRP A N 1
ATOM 1557 C CA . TRP A 1 194 ? -1.937 -10.610 -17.628 1.00 42.91 194 TRP A CA 1
ATOM 1558 C C . TRP A 1 194 ? -2.453 -12.041 -17.801 1.00 42.91 194 TRP A C 1
ATOM 1560 O O . TRP A 1 194 ? -3.287 -12.518 -17.037 1.00 42.91 194 TRP A O 1
ATOM 1570 N N . ASN A 1 195 ? -1.929 -12.756 -18.798 1.00 46.59 195 ASN A N 1
ATOM 1571 C CA . ASN A 1 195 ? -2.362 -14.117 -19.131 1.00 46.59 195 ASN A CA 1
ATOM 1572 C C . ASN A 1 195 ? -1.616 -15.214 -18.340 1.00 46.59 195 ASN A C 1
ATOM 1574 O O . ASN A 1 195 ? -1.365 -16.288 -18.875 1.00 46.59 195 ASN A O 1
ATOM 1578 N N . GLY A 1 196 ? -1.221 -14.918 -17.093 1.00 39.81 196 GLY A N 1
ATOM 1579 C CA . GLY A 1 196 ? -0.733 -15.884 -16.102 1.00 39.81 196 GLY A CA 1
ATOM 1580 C C . GLY A 1 196 ? 0.428 -16.784 -16.542 1.00 39.81 196 GLY A C 1
ATOM 1581 O O . GLY A 1 196 ? 0.220 -17.898 -17.007 1.00 39.81 196 GLY A O 1
ATOM 1582 N N . SER A 1 197 ? 1.671 -16.382 -16.272 1.00 44.38 197 SER A N 1
ATOM 1583 C CA . SER A 1 197 ? 2.669 -17.378 -15.847 1.00 44.38 197 SER A CA 1
ATOM 1584 C C . SER A 1 197 ? 2.524 -17.540 -14.335 1.00 44.38 197 SER A C 1
ATOM 1586 O O . SER A 1 197 ? 2.327 -16.538 -13.648 1.00 44.38 197 SER A O 1
ATOM 1588 N N . ALA A 1 198 ? 2.534 -18.780 -13.838 1.00 42.78 198 ALA A N 1
ATOM 1589 C CA . ALA A 1 198 ? 2.299 -19.068 -12.425 1.00 42.78 198 ALA A CA 1
ATOM 1590 C C . ALA A 1 198 ? 3.248 -18.243 -11.528 1.00 42.78 198 ALA A C 1
ATOM 1592 O O . ALA A 1 198 ? 4.426 -18.119 -11.880 1.00 42.78 198 ALA A O 1
ATOM 1593 N N . PRO A 1 199 ? 2.754 -17.677 -10.406 1.00 48.28 199 PRO A N 1
ATOM 1594 C CA . PRO A 1 199 ? 3.594 -16.952 -9.456 1.00 48.28 199 PRO A CA 1
ATOM 1595 C C . PRO A 1 199 ? 4.774 -17.827 -9.032 1.00 48.28 199 PRO A C 1
ATOM 1597 O O . PRO A 1 199 ? 4.642 -19.053 -8.976 1.00 48.28 199 PRO A O 1
ATOM 1600 N N . SER A 1 200 ? 5.918 -17.215 -8.722 1.00 52.19 200 SER A N 1
ATOM 1601 C CA . SER A 1 200 ? 7.206 -17.909 -8.523 1.00 52.19 200 SER A CA 1
ATOM 1602 C C . SER A 1 200 ? 7.261 -18.840 -7.298 1.00 52.19 200 SER A C 1
ATOM 1604 O O . SER A 1 200 ? 8.321 -19.337 -6.927 1.00 52.19 200 SER A O 1
ATOM 1606 N N . GLY A 1 201 ? 6.117 -19.117 -6.667 1.00 44.59 201 GLY A N 1
ATOM 1607 C CA . GLY A 1 201 ? 6.015 -20.014 -5.525 1.00 44.59 201 GLY A CA 1
ATOM 1608 C C . GLY A 1 201 ? 6.620 -19.424 -4.257 1.00 44.59 201 GLY A C 1
ATOM 1609 O O . GLY A 1 201 ? 6.983 -20.187 -3.364 1.00 44.59 201 GLY A O 1
ATOM 1610 N N . ARG A 1 202 ? 6.725 -18.088 -4.146 1.00 46.66 202 ARG A N 1
ATOM 1611 C CA . ARG A 1 202 ? 7.136 -17.439 -2.897 1.00 46.66 202 ARG A CA 1
ATOM 1612 C C . ARG A 1 202 ? 6.200 -17.931 -1.787 1.00 46.66 202 ARG A C 1
ATOM 1614 O O . ARG A 1 202 ? 4.983 -17.767 -1.877 1.00 46.66 202 ARG A O 1
ATOM 1621 N N . ALA A 1 203 ? 6.772 -18.639 -0.811 1.00 35.25 203 ALA A N 1
ATOM 1622 C CA . ALA A 1 203 ? 6.027 -19.317 0.238 1.00 35.25 203 ALA A CA 1
ATOM 1623 C C . ALA A 1 203 ? 5.071 -18.323 0.903 1.00 35.25 203 ALA A C 1
ATOM 1625 O O . ALA A 1 203 ? 5.495 -17.306 1.453 1.00 35.25 203 ALA A O 1
ATOM 1626 N N . ARG A 1 204 ? 3.771 -18.609 0.811 1.00 35.97 204 ARG A N 1
ATOM 1627 C CA . ARG A 1 204 ? 2.751 -17.888 1.566 1.00 35.97 204 ARG A CA 1
ATOM 1628 C C . ARG A 1 204 ? 3.095 -18.106 3.035 1.00 35.97 204 ARG A C 1
ATOM 1630 O O . ARG A 1 204 ? 3.094 -19.252 3.483 1.00 35.97 204 ARG A O 1
ATOM 1637 N N . SER A 1 205 ? 3.416 -17.041 3.764 1.00 35.00 205 SER A N 1
ATOM 1638 C CA . SER A 1 205 ? 3.388 -17.117 5.221 1.00 35.00 205 SER A CA 1
ATOM 1639 C C . SER A 1 205 ? 1.965 -17.520 5.602 1.00 35.00 205 SER A C 1
ATOM 1641 O O . SER A 1 205 ? 1.005 -16.867 5.187 1.00 35.00 205 SER A O 1
ATOM 1643 N N . ALA A 1 206 ? 1.826 -18.668 6.258 1.00 31.38 206 ALA A N 1
ATOM 1644 C CA . ALA A 1 206 ? 0.544 -19.219 6.652 1.00 31.38 206 ALA A CA 1
ATOM 1645 C C . ALA A 1 206 ? -0.074 -18.310 7.722 1.00 31.38 206 ALA A C 1
ATOM 1647 O O . ALA A 1 206 ? 0.299 -18.383 8.890 1.00 31.38 206 ALA A O 1
ATOM 1648 N N . THR A 1 207 ? -1.011 -17.451 7.330 1.00 36.97 207 THR A N 1
ATOM 1649 C CA . THR A 1 207 ? -1.932 -16.832 8.282 1.00 36.97 207 THR A CA 1
ATOM 1650 C C . THR A 1 207 ? -2.924 -17.891 8.764 1.00 36.97 207 THR A C 1
ATOM 1652 O O . THR A 1 207 ? -3.397 -18.737 7.998 1.00 36.97 207 THR A O 1
ATOM 1655 N N . GLY A 1 208 ? -3.134 -17.904 10.081 1.00 31.77 208 GLY A N 1
ATOM 1656 C CA . GLY A 1 208 ? -3.791 -18.963 10.836 1.00 31.77 208 GLY A CA 1
ATOM 1657 C C . GLY A 1 208 ? -5.175 -19.349 10.320 1.00 31.77 208 GLY A C 1
ATOM 1658 O O . GLY A 1 208 ? -6.040 -18.514 10.057 1.00 31.77 208 GLY A O 1
ATOM 1659 N N . GLN A 1 209 ? -5.399 -20.659 10.228 1.00 28.20 209 GLN A N 1
ATOM 1660 C CA . GLN A 1 209 ? -6.729 -21.238 10.099 1.00 28.20 209 GLN A CA 1
ATOM 1661 C C . GLN A 1 209 ? -7.493 -21.032 11.411 1.00 28.20 209 GLN A C 1
ATOM 1663 O O . GLN A 1 209 ? -7.392 -21.844 12.328 1.00 28.20 209 GLN A O 1
ATOM 1668 N N . TYR A 1 210 ? -8.298 -19.978 11.499 1.00 30.50 210 TYR A N 1
ATOM 1669 C CA . TYR A 1 210 ? -9.316 -19.891 12.540 1.00 30.50 210 TYR A CA 1
ATOM 1670 C C . TYR A 1 210 ? -10.490 -20.802 12.166 1.00 30.50 210 TYR A C 1
ATOM 1672 O O . TYR A 1 210 ? -11.291 -20.504 11.281 1.00 30.50 210 TYR A O 1
ATOM 1680 N N . HIS A 1 211 ? -10.560 -21.957 12.829 1.00 27.28 211 HIS A N 1
ATOM 1681 C CA . HIS A 1 211 ? -11.742 -22.813 12.847 1.00 27.28 211 HIS A CA 1
ATOM 1682 C C . HIS A 1 211 ? -12.843 -22.120 13.658 1.00 27.28 211 HIS A C 1
ATOM 1684 O O . HIS A 1 211 ? -12.739 -21.990 14.876 1.00 27.28 211 HIS A O 1
ATOM 1690 N N . VAL A 1 212 ? -13.928 -21.718 12.997 1.00 31.61 212 VAL A N 1
ATOM 1691 C CA . VAL A 1 212 ? -15.161 -21.301 13.674 1.00 31.61 212 VAL A CA 1
ATOM 1692 C C . VAL A 1 212 ? -15.851 -22.563 14.198 1.00 31.61 212 VAL A C 1
ATOM 1694 O O . VAL A 1 212 ? -16.489 -23.289 13.437 1.00 31.61 212 VAL A O 1
ATOM 1697 N N . ARG A 1 213 ? -15.718 -22.856 15.497 1.00 29.55 213 ARG A N 1
ATOM 1698 C CA . ARG A 1 213 ? -16.632 -23.777 16.192 1.00 29.55 213 ARG A CA 1
ATOM 1699 C C . ARG A 1 213 ? -17.742 -22.956 16.836 1.00 29.55 213 ARG A C 1
ATOM 1701 O O . ARG A 1 213 ? -17.481 -22.103 17.676 1.00 29.55 213 ARG A O 1
ATOM 1708 N N . GLY A 1 214 ? -18.968 -23.212 16.385 1.00 29.55 214 GLY A N 1
ATOM 1709 C CA . GLY A 1 214 ? -20.173 -22.520 16.816 1.00 29.55 214 GLY A CA 1
ATOM 1710 C C . GLY A 1 214 ? -20.471 -22.692 18.304 1.00 29.55 214 GLY A C 1
ATOM 1711 O O . GLY A 1 214 ? -20.411 -23.793 18.849 1.00 29.55 214 GLY A O 1
ATOM 1712 N N . LEU A 1 215 ? -20.841 -21.576 18.923 1.00 33.22 215 LEU A N 1
ATOM 1713 C CA . LEU A 1 215 ? -21.625 -21.514 20.146 1.00 33.22 215 LEU A CA 1
ATOM 1714 C C . LEU A 1 215 ? -23.085 -21.812 19.795 1.00 33.22 215 LEU A C 1
ATOM 1716 O O . LEU A 1 215 ? -23.645 -21.128 18.945 1.00 33.22 215 LEU A O 1
ATOM 1720 N N . HIS A 1 216 ? -23.706 -22.780 20.470 1.00 32.94 216 HIS A N 1
ATOM 1721 C CA . HIS A 1 216 ? -25.128 -22.707 20.802 1.00 32.94 216 HIS A CA 1
ATOM 1722 C C . HIS A 1 216 ? -25.500 -23.682 21.929 1.00 32.94 216 HIS A C 1
ATOM 1724 O O . HIS A 1 216 ? -25.158 -24.859 21.871 1.00 32.94 216 HIS A O 1
ATOM 1730 N N . GLN A 1 217 ? -26.304 -23.142 22.857 1.00 34.44 217 GLN A N 1
ATOM 1731 C CA . GLN A 1 217 ? -27.076 -23.765 23.948 1.00 34.44 217 GLN A CA 1
ATOM 1732 C C . GLN A 1 217 ? -26.301 -23.983 25.259 1.00 34.44 217 GLN A C 1
ATOM 1734 O O . GLN A 1 217 ? -25.315 -24.699 25.296 1.00 34.44 217 GLN A O 1
ATOM 1739 N N . GLY A 1 218 ? -26.695 -23.415 26.396 1.00 30.59 218 GLY A N 1
ATOM 1740 C CA . GLY A 1 218 ? -27.840 -22.574 26.736 1.00 30.59 218 GLY A CA 1
ATOM 1741 C C . GLY A 1 218 ? -27.767 -22.300 28.240 1.00 30.59 218 GLY A C 1
ATOM 1742 O O . GLY A 1 218 ? -27.465 -23.208 29.013 1.00 30.59 218 GLY A O 1
ATOM 1743 N N . LEU A 1 219 ? -27.975 -21.048 28.640 1.00 34.62 219 LEU A N 1
ATOM 1744 C CA . LEU A 1 219 ? -28.213 -20.696 30.033 1.00 34.62 219 LEU A CA 1
ATOM 1745 C C . LEU A 1 219 ? -29.702 -20.873 30.344 1.00 34.62 219 LEU A C 1
ATOM 1747 O O . LEU A 1 219 ? -30.555 -20.553 29.520 1.00 34.62 219 LEU A O 1
ATOM 1751 N N . ASP A 1 220 ? -29.926 -21.276 31.589 1.00 35.53 220 ASP A N 1
ATOM 1752 C CA . ASP A 1 220 ? -31.088 -20.981 32.423 1.00 35.53 220 ASP A CA 1
ATOM 1753 C C . ASP A 1 220 ? -32.250 -21.986 32.431 1.00 35.53 220 ASP A C 1
ATOM 1755 O O . ASP A 1 220 ? -33.077 -22.052 31.524 1.00 35.53 220 ASP A O 1
ATOM 1759 N N . GLN A 1 221 ? -32.322 -22.743 33.530 1.00 36.75 221 GLN A N 1
ATOM 1760 C CA . GLN A 1 221 ? -33.477 -22.700 34.429 1.00 36.75 221 GLN A CA 1
ATOM 1761 C C . GLN A 1 221 ? -33.087 -23.275 35.798 1.00 36.75 221 GLN A C 1
ATOM 1763 O O . GLN A 1 221 ? -32.858 -24.475 35.954 1.00 36.75 221 GLN A O 1
ATOM 1768 N N . GLY A 1 222 ? -32.996 -22.392 36.792 1.00 39.25 222 GLY A N 1
ATOM 1769 C CA . GLY A 1 222 ? -33.055 -22.739 38.208 1.00 39.25 222 GLY A CA 1
ATOM 1770 C C . GLY A 1 222 ? -34.443 -22.469 38.803 1.00 39.25 222 GLY A C 1
ATOM 1771 O O . GLY A 1 222 ? -35.169 -21.611 38.311 1.00 39.25 222 GLY A O 1
ATOM 1772 N N . GLN A 1 223 ? -34.705 -23.145 39.930 1.00 40.78 223 GLN A N 1
ATOM 1773 C CA . GLN A 1 223 ? -35.798 -22.977 40.911 1.00 40.78 223 GLN A CA 1
ATOM 1774 C C . GLN A 1 223 ? -37.110 -23.747 40.665 1.00 40.78 223 GLN A C 1
ATOM 1776 O O . GLN A 1 223 ? -38.026 -23.247 40.020 1.00 40.78 223 GLN A O 1
ATOM 1781 N N . ALA A 1 224 ? -37.231 -24.934 41.273 1.00 38.94 224 ALA A N 1
ATOM 1782 C CA . ALA A 1 224 ? -38.009 -25.211 42.498 1.00 38.94 224 ALA A CA 1
ATOM 1783 C C . ALA A 1 224 ? -38.036 -26.725 42.770 1.00 38.94 224 ALA A C 1
ATOM 1785 O O . ALA A 1 224 ? -38.314 -27.487 41.818 1.00 38.94 224 ALA A O 1
#

Radius of gyration: 21.36 Å; chains: 1; bounding box: 58×41×68 Å

Foldseek 3Di:
DPVLLVVLVVVVVVLLVLLVLLVVQLVCVVVVHHGDLVSNLVSLVCQLDCCLQANVVLVLLLLVVLCVFPVVCVQLVLQLLVLSVVLNVLSVVLNVVSVCVVVVNDDDSVVNSLSSVVNSVSSVVSSCSCVPPPSVSSVVGDDPVSNVLSVVVNVVRVVVCVVCVVVPHDFADDPPDGDDDDPDDHRDRPSRVPPDDDHPCPDDPDDDDDDDDDDDDDDDDDDD

Sequence (224 aa):
MARIIDQLQMDHRNMRLLLGILEEQLDLYSAGSPPDFDLIEQIIDYTLHYPSLIHHPREDLLFRRLLARDPGSRPVIGDLIADHAELAKLVQRLAAAVHNIARDVELPREWFENLVRDYVAKTRQHMEAEERSLFPRLLATLDNSDWTNSTDWWHRAEIRCLAARSKGITCGCTAGSCRRASRGGTCRPLLDTWNGSAPSGRARSATGQYHVRGLHQGLDQGQA

pLDDT: mean 75.02, std 25.65, range [27.28, 98.5]

Secondary structure (DSSP, 8-state):
--HHHHHHHHHHHHHHHHHHHHHHHHHHHHTTPPP-HHHHHHHHHHHHHHIIIIIHHHHHHHHHHHHHH-GGGHHHHHHHHHHHHHHHHHHHHHHHHHHHHTTT----HHHHHHHHHHHHHHHHHHHHHIIIIIHHHHHHH--HHHHHHHHHHHHHHHHHHHHHHTTTPPP--BTTB-----TT-----HHHH---PPP---PPP-------PPP---------